Protein 1X7V (pdb70)

Organism: Pseudomonas aeruginosa (strain ATCC 15692 / DSM 22644 / CIP 104116 / JCM 14847 / LMG 12228 / 1C / PRS 101 / PAO1) (NCBI:txid208964)

B-factor: mean 58.66, std 21.05, range [15.58, 97.39]

InterPro domains:
  IPR007138 Antibiotic biosynthesis monooxygenase domain [PF03992] (5-78)
  IPR007138 Antibiotic biosynthesis monooxygenase domain [PS51725] (5-93)
  IPR011008 Dimeric alpha-beta barrel [SSF54909] (1-95)
  IPR050744 AI-2 Signaling Cycle Isomerase LsrG [PTHR33336] (3-93)

Sequence (289 aa):
HSTPLTLIATITAAPGHAEALERELRALVAPSRAEAGCLQYDLHQDRHDSHLFYIEQWRDDAALERHQNTEHFLRFSRGNEALLQNVKIDQLYRLAHSTPLTLIATITAAPGHAEALERELRALVAPSRAEAGCLQYDLHQDRHDSHLFYIEQWRDDAALERHQNTEHFLRFSRGNEALLQNVKIDQLYRLAGHSTPLTLIATITAAPGHAEALERELRALVAPSRAEAGCLQYDLHQDRHDSHLFYIEQWRDDAALERHQNTEHFLRFSRGNEALLQNVKIDQLYRLA

Secondary structure (DSSP, 8-state):
--PPEEEEEEEEEPTT-HHHHHHHHHHHHHHHHHSTTEEEE---B-SS-TTEE--EEESSHHHHHHHHTSHHHHHHHTT-GGGEEEEEEEEEE---/--PPEEEEEEEEEPTT-HHHHHHHHHHHHHHHHTSTTEEEE--EEESS-TTEE--EEESSHHHHHHHTTSHHHHHHHSS-GGGEEEEEEEEEEE--/---PPEEEEEEEEEPTT-HHHHHHHHHHHHHHHHHSTTEEEE--EEETT-TTEE--EEESSHHHHHHHTTSHHHHHTTSS-TTTEEEEEEEEEEE--

Structure (mmCIF, N/CA/C/O backbone):
data_1X7V
#
_entry.id   1X7V
#
_cell.length_a   104.555
_cell.length_b   38.395
_cell.length_c   63.720
_cell.angle_alpha   90.00
_cell.angle_beta   90.00
_cell.angle_gamma   90.00
#
_symmetry.space_group_name_H-M   'P 21 21 2'
#
loop_
_entity.id
_entity.type
_entity.pdbx_description
1 polymer 'PA3566 protein'
2 non-polymer 'SULFATE ION'
3 water water
#
loop_
_atom_site.group_PDB
_atom_site.id
_atom_site.type_symbol
_atom_site.label_atom_id
_atom_site.label_alt_id
_atom_site.label_comp_id
_atom_site.label_asym_id
_atom_site.label_entity_id
_atom_site.label_seq_id
_atom_site.pdbx_PDB_ins_code
_atom_site.Cartn_x
_atom_site.Cartn_y
_atom_site.Cartn_z
_atom_site.occupancy
_atom_site.B_iso_or_equiv
_atom_site.auth_seq_id
_atom_site.auth_comp_id
_atom_site.auth_asym_id
_atom_site.auth_atom_id
_atom_site.pdbx_PDB_model_num
ATOM 1 N N . HIS A 1 2 ? -1.607 17.110 36.451 0.00 73.04 0 HIS A N 1
ATOM 2 C CA . HIS A 1 2 ? -0.751 16.914 37.589 0.00 73.31 0 HIS A CA 1
ATOM 3 C C . HIS A 1 2 ? -1.256 17.352 39.002 0.00 73.27 0 HIS A C 1
ATOM 4 O O . HIS A 1 2 ? -2.452 17.477 39.180 0.00 72.99 0 HIS A O 1
ATOM 19 N N . SER A 1 4 ? -0.312 17.764 43.784 1.00 83.89 2 SER A N 1
ATOM 20 C CA . SER A 1 4 ? 0.021 16.971 44.978 1.00 83.15 2 SER A CA 1
ATOM 21 C C . SER A 1 4 ? -0.104 15.465 44.695 1.00 81.91 2 SER A C 1
ATOM 22 O O . SER A 1 4 ? 0.324 14.640 45.506 1.00 82.77 2 SER A O 1
ATOM 25 N N . THR A 1 5 ? -0.696 15.102 43.561 1.00 79.67 3 THR A N 1
ATOM 26 C CA . THR A 1 5 ? -0.839 13.695 43.211 1.00 77.96 3 THR A CA 1
ATOM 27 C C . THR A 1 5 ? 0.497 13.223 42.671 1.00 75.50 3 THR A C 1
ATOM 28 O O . THR A 1 5 ? 1.085 13.869 41.795 1.00 73.52 3 THR A O 1
ATOM 32 N N . PRO A 1 6 ? 0.981 12.071 43.161 1.00 73.78 4 PRO A N 1
ATOM 33 C CA . PRO A 1 6 ? 2.176 11.533 42.504 1.00 72.97 4 PRO A CA 1
ATOM 34 C C . PRO A 1 6 ? 2.004 11.293 40.987 1.00 72.20 4 PRO A C 1
ATOM 35 O O . PRO A 1 6 ? 0.894 11.009 40.502 1.00 71.97 4 PRO A O 1
ATOM 39 N N . LEU A 1 7 ? 3.117 11.380 40.274 1.00 71.94 5 LEU A N 1
ATOM 40 C CA . LEU A 1 7 ? 3.211 10.965 38.885 1.00 71.76 5 LEU A CA 1
ATOM 41 C C . LEU A 1 7 ? 3.304 9.439 38.803 1.00 71.37 5 LEU A C 1
ATOM 42 O O . LEU A 1 7 ? 4.234 8.848 39.370 1.00 71.45 5 LEU A O 1
ATOM 47 N N . THR A 1 8 ? 2.362 8.807 38.136 1.00 71.17 6 THR A N 1
ATOM 48 C CA . THR A 1 8 ? 2.468 7.377 37.867 1.00 70.57 6 THR A CA 1
ATOM 49 C C . THR A 1 8 ? 3.098 7.215 36.477 1.00 70.56 6 THR A C 1
ATOM 50 O O . THR A 1 8 ? 2.797 7.986 35.542 1.00 67.83 6 THR A O 1
ATOM 54 N N . LEU A 1 9 ? 4.011 6.260 36.353 1.00 70.40 7 LEU A N 1
ATOM 55 C CA . LEU A 1 9 ? 4.638 5.921 35.070 1.00 72.82 7 LEU A CA 1
ATOM 56 C C . LEU A 1 9 ? 4.432 4.448 34.886 1.00 73.49 7 LEU A C 1
ATOM 57 O O . LEU A 1 9 ? 4.611 3.696 35.819 1.00 74.30 7 LEU A O 1
ATOM 62 N N . ILE A 1 10 ? 4.033 4.029 33.687 1.00 73.41 8 ILE A N 1
ATOM 63 C CA . ILE A 1 10 ? 4.001 2.619 33.342 1.00 73.44 8 ILE A CA 1
ATOM 64 C C . ILE A 1 10 ? 4.907 2.483 32.118 1.00 73.23 8 ILE A C 1
ATOM 65 O O . ILE A 1 10 ? 4.677 3.132 31.094 1.00 72.03 8 ILE A O 1
ATOM 70 N N . ALA A 1 11 ? 5.943 1.667 32.262 1.00 72.47 9 ALA A N 1
ATOM 71 C CA . ALA A 1 11 ? 6.903 1.424 31.194 1.00 72.54 9 ALA A CA 1
ATOM 72 C C . ALA A 1 11 ? 6.591 0.018 30.715 1.00 72.95 9 ALA A C 1
ATOM 73 O O . ALA A 1 11 ? 6.605 -0.882 31.521 1.00 73.47 9 ALA A O 1
ATOM 75 N N . THR A 1 12 ? 6.225 -0.134 29.452 1.00 72.67 10 THR A N 1
ATOM 76 C CA . THR A 1 12 ? 5.990 -1.444 28.843 1.00 72.88 10 THR A CA 1
ATOM 77 C C . THR A 1 12 ? 7.212 -1.724 27.969 1.00 72.60 10 THR A C 1
ATOM 78 O O . THR A 1 12 ? 7.504 -0.996 27.000 1.00 70.95 10 THR A O 1
ATOM 82 N N . ILE A 1 13 ? 7.989 -2.729 28.378 1.00 73.18 11 ILE A N 1
ATOM 83 C CA . ILE A 1 13 ? 9.246 -3.054 27.757 1.00 74.18 11 ILE A CA 1
ATOM 84 C C . ILE A 1 13 ? 9.111 -4.428 27.082 1.00 73.35 11 ILE A C 1
ATOM 85 O O . ILE A 1 13 ? 8.712 -5.393 27.726 1.00 72.88 11 ILE A O 1
ATOM 90 N N . THR A 1 14 ? 9.452 -4.493 25.800 1.00 71.91 12 THR A N 1
ATOM 91 C CA . THR A 1 14 ? 9.326 -5.728 24.986 1.00 72.06 12 THR A CA 1
ATOM 92 C C . THR A 1 14 ? 10.726 -6.163 24.606 1.00 71.08 12 THR A C 1
ATOM 93 O O . THR A 1 14 ? 11.465 -5.400 23.935 1.00 70.97 12 THR A O 1
ATOM 97 N N . ALA A 1 15 ? 11.107 -7.377 25.022 1.00 70.67 13 ALA A N 1
ATOM 98 C CA . ALA A 1 15 ? 12.408 -7.932 24.654 1.00 70.55 13 ALA A CA 1
ATOM 99 C C . ALA A 1 15 ? 12.413 -8.394 23.196 1.00 70.60 13 ALA A C 1
ATOM 100 O O . ALA A 1 15 ? 11.390 -8.852 22.675 1.00 70.52 13 ALA A O 1
ATOM 102 N N . ALA A 1 16 ? 13.564 -8.301 22.551 1.00 69.47 14 ALA A N 1
ATOM 103 C CA . ALA A 1 16 ? 13.759 -8.861 21.259 1.00 70.04 14 ALA A CA 1
ATOM 104 C C . ALA A 1 16 ? 13.477 -10.368 21.358 1.00 69.85 14 ALA A C 1
ATOM 105 O O . ALA A 1 16 ? 13.806 -10.971 22.385 1.00 68.04 14 ALA A O 1
ATOM 107 N N . PRO A 1 17 ? 12.896 -10.958 20.319 1.00 70.44 15 PRO A N 1
ATOM 108 C CA . PRO A 1 17 ? 12.640 -12.413 20.328 1.00 70.19 15 PRO A CA 1
ATOM 109 C C . PRO A 1 17 ? 13.836 -13.271 20.789 1.00 70.13 15 PRO A C 1
ATOM 110 O O . PRO A 1 17 ? 14.972 -13.138 20.285 1.00 69.48 15 PRO A O 1
ATOM 114 N N . GLY A 1 18 ? 13.583 -14.187 21.730 1.00 69.96 16 GLY A N 1
ATOM 115 C CA . GLY A 1 18 ? 14.628 -15.032 22.267 1.00 69.85 16 GLY A CA 1
ATOM 116 C C . GLY A 1 18 ? 15.371 -14.457 23.463 1.00 70.40 16 GLY A C 1
ATOM 117 O O . GLY A 1 18 ? 16.088 -15.186 24.102 1.00 70.78 16 GLY A O 1
ATOM 118 N N . HIS A 1 19 ? 15.217 -13.143 23.737 1.00 70.18 17 HIS A N 1
ATOM 119 C CA . HIS A 1 19 ? 15.968 -12.448 24.796 1.00 69.69 17 HIS A CA 1
ATOM 120 C C . HIS A 1 19 ? 15.205 -12.088 26.074 1.00 69.20 17 HIS A C 1
ATOM 121 O O . HIS A 1 19 ? 15.679 -11.258 26.830 1.00 68.17 17 HIS A O 1
ATOM 128 N N . ALA A 1 20 ? 14.067 -12.726 26.356 1.00 68.55 18 ALA A N 1
ATOM 129 C CA . ALA A 1 20 ? 13.271 -12.446 27.554 1.00 69.11 18 ALA A CA 1
ATOM 130 C C . ALA A 1 20 ? 14.038 -12.669 28.846 1.00 69.48 18 ALA A C 1
ATOM 131 O O . ALA A 1 20 ? 13.952 -11.864 29.767 1.00 70.47 18 ALA A O 1
ATOM 133 N N . GLU A 1 21 ? 14.780 -13.764 28.937 1.00 69.92 19 GLU A N 1
ATOM 134 C CA . GLU A 1 21 ? 15.465 -14.050 30.172 1.00 71.39 19 GLU A CA 1
ATOM 135 C C . GLU A 1 21 ? 16.560 -13.047 30.475 1.00 69.74 19 GLU A C 1
ATOM 136 O O . GLU A 1 21 ? 16.753 -12.673 31.643 1.00 70.31 19 GLU A O 1
ATOM 142 N N . ALA A 1 22 ? 17.281 -12.630 29.440 1.00 69.19 20 ALA A N 1
ATOM 143 C CA . ALA A 1 22 ? 18.355 -11.661 29.593 1.00 70.82 20 ALA A CA 1
ATOM 144 C C . ALA A 1 22 ? 17.762 -10.315 30.018 1.00 70.81 20 ALA A C 1
ATOM 145 O O . ALA A 1 22 ? 18.268 -9.617 30.933 1.00 72.67 20 ALA A O 1
ATOM 147 N N . LEU A 1 23 ? 16.688 -9.919 29.371 1.00 70.85 21 LEU A N 1
ATOM 148 C CA . LEU A 1 23 ? 16.048 -8.653 29.742 1.00 70.78 21 LEU A CA 1
ATOM 149 C C . LEU A 1 23 ? 15.470 -8.632 31.199 1.00 70.39 21 LEU A C 1
ATOM 150 O O . LEU A 1 23 ? 15.611 -7.631 31.935 1.00 72.32 21 LEU A O 1
ATOM 155 N N . GLU A 1 24 ? 14.820 -9.706 31.619 1.00 68.85 22 GLU A N 1
ATOM 156 C CA . GLU A 1 24 ? 14.329 -9.862 32.983 1.00 71.25 22 GLU A CA 1
ATOM 157 C C . GLU A 1 24 ? 15.462 -9.711 33.995 1.00 70.78 22 GLU A C 1
ATOM 158 O O . GLU A 1 24 ? 15.266 -9.049 35.002 1.00 71.60 22 GLU A O 1
ATOM 164 N N . ARG A 1 25 ? 16.616 -10.343 33.725 1.00 70.41 23 ARG A N 1
ATOM 165 C CA . ARG A 1 25 ? 17.807 -10.249 34.582 1.00 71.36 23 ARG A CA 1
ATOM 166 C C . ARG A 1 25 ? 18.173 -8.785 34.749 1.00 70.55 23 ARG A C 1
ATOM 167 O O . ARG A 1 25 ? 18.386 -8.320 35.848 1.00 71.55 23 ARG A O 1
ATOM 175 N N . GLU A 1 26 ? 18.198 -8.056 33.648 1.00 71.92 24 GLU A N 1
ATOM 176 C CA . GLU A 1 26 ? 18.593 -6.667 33.649 1.00 72.80 24 GLU A CA 1
ATOM 177 C C . GLU A 1 26 ? 17.579 -5.772 34.352 1.00 73.10 24 GLU A C 1
ATOM 178 O O . GLU A 1 26 ? 17.978 -4.881 35.126 1.00 73.69 24 GLU A O 1
ATOM 184 N N . LEU A 1 27 ? 16.295 -5.976 34.062 1.00 71.58 25 LEU A N 1
ATOM 185 C CA . LEU A 1 27 ? 15.190 -5.216 34.715 1.00 71.32 25 LEU A CA 1
ATOM 186 C C . LEU A 1 27 ? 15.135 -5.464 36.223 1.00 70.87 25 LEU A C 1
ATOM 187 O O . LEU A 1 27 ? 14.907 -4.554 37.026 1.00 70.42 25 LEU A O 1
ATOM 192 N N . ARG A 1 28 ? 15.372 -6.696 36.653 1.00 71.83 26 ARG A N 1
ATOM 193 C CA . ARG A 1 28 ? 15.280 -7.024 38.098 1.00 72.48 26 ARG A CA 1
ATOM 194 C C . ARG A 1 28 ? 16.322 -6.183 38.912 1.00 72.02 26 ARG A C 1
ATOM 195 O O . ARG A 1 28 ? 16.078 -5.746 40.062 1.00 73.20 26 ARG A O 1
ATOM 203 N N . ALA A 1 29 ? 17.435 -5.896 38.272 1.00 70.82 27 ALA A N 1
ATOM 204 C CA . ALA A 1 29 ? 18.548 -5.181 38.901 1.00 71.40 27 ALA A CA 1
ATOM 205 C C . ALA A 1 29 ? 18.133 -3.784 39.255 1.00 71.08 27 ALA A C 1
ATOM 206 O O . ALA A 1 29 ? 18.739 -3.155 40.174 1.00 70.38 27 ALA A O 1
ATOM 208 N N . LEU A 1 30 ? 17.153 -3.272 38.517 1.00 71.13 28 LEU A N 1
ATOM 209 C CA . LEU A 1 30 ? 16.680 -1.885 38.767 1.00 71.33 28 LEU A CA 1
ATOM 210 C C . LEU A 1 30 ? 15.879 -1.702 40.059 1.00 71.41 28 LEU A C 1
ATOM 211 O O . LEU A 1 30 ? 15.773 -0.577 40.596 1.00 70.72 28 LEU A O 1
ATOM 216 N N . VAL A 1 31 ? 15.235 -2.775 40.521 1.00 70.56 29 VAL A N 1
ATOM 217 C CA . VAL A 1 31 ? 14.148 -2.616 41.450 1.00 70.43 29 VAL A CA 1
ATOM 218 C C . VAL A 1 31 ? 14.566 -2.162 42.870 1.00 70.10 29 VAL A C 1
ATOM 219 O O . VAL A 1 31 ? 14.034 -1.162 43.380 1.00 70.32 29 VAL A O 1
ATOM 223 N N . ALA A 1 32 ? 15.481 -2.888 43.515 1.00 70.09 30 ALA A N 1
ATOM 224 C CA . ALA A 1 32 ? 15.840 -2.545 44.882 1.00 70.38 30 ALA A CA 1
ATOM 225 C C . ALA A 1 32 ? 16.439 -1.134 44.941 1.00 69.09 30 ALA A C 1
ATOM 226 O O . ALA A 1 32 ? 16.020 -0.331 45.795 1.00 69.88 30 ALA A O 1
ATOM 228 N N . PRO A 1 33 ? 17.406 -0.813 44.068 1.00 69.47 31 PRO A N 1
ATOM 229 C CA . PRO A 1 33 ? 17.974 0.530 44.209 1.00 69.27 31 PRO A CA 1
ATOM 230 C C . PRO A 1 33 ? 16.959 1.621 43.883 1.00 69.29 31 PRO A C 1
ATOM 231 O O . PRO A 1 33 ? 17.008 2.731 44.485 1.00 70.93 31 PRO A O 1
ATOM 235 N N . SER A 1 34 ? 16.071 1.364 42.931 1.00 68.63 32 SER A N 1
ATOM 236 C CA . SER A 1 34 ? 15.063 2.377 42.580 1.00 68.34 32 SER A CA 1
ATOM 237 C C . SER A 1 34 ? 14.067 2.608 43.716 1.00 68.84 32 SER A C 1
ATOM 238 O O . SER A 1 34 ? 13.692 3.750 44.014 1.00 67.95 32 SER A O 1
ATOM 241 N N . ARG A 1 35 ? 13.638 1.533 44.375 1.00 68.24 33 ARG A N 1
ATOM 242 C CA . ARG A 1 35 ? 12.680 1.635 45.476 1.00 68.70 33 ARG A CA 1
ATOM 243 C C . ARG A 1 35 ? 13.238 2.501 46.637 1.00 69.14 33 ARG A C 1
ATOM 244 O O . ARG A 1 35 ? 12.468 3.184 47.339 1.00 70.16 33 ARG A O 1
ATOM 252 N N . ALA A 1 36 ? 14.569 2.497 46.800 1.00 68.14 34 ALA A N 1
ATOM 253 C CA . ALA A 1 36 ? 15.253 3.208 47.874 1.00 68.40 34 ALA A CA 1
ATOM 254 C C . ALA A 1 36 ? 15.343 4.705 47.592 1.00 68.54 34 ALA A C 1
ATOM 255 O O . ALA A 1 36 ? 15.584 5.496 48.512 1.00 67.82 34 ALA A O 1
ATOM 257 N N . GLU A 1 37 ? 15.199 5.097 46.319 1.00 68.12 35 GLU A N 1
ATOM 258 C CA . GLU A 1 37 ? 15.418 6.504 45.950 1.00 69.08 35 GLU A CA 1
ATOM 259 C C . GLU A 1 37 ? 14.412 7.450 46.612 1.00 68.49 35 GLU A C 1
ATOM 260 O O . GLU A 1 37 ? 13.251 7.133 46.753 1.00 67.49 35 GLU A O 1
ATOM 266 N N . ALA A 1 38 ? 14.903 8.636 46.988 1.00 68.24 36 ALA A N 1
ATOM 267 C CA . ALA A 1 38 ? 14.049 9.722 47.454 1.00 69.43 36 ALA A CA 1
ATOM 268 C C . ALA A 1 38 ? 12.892 9.905 46.471 1.00 69.44 36 ALA A C 1
ATOM 269 O O . ALA A 1 38 ? 13.106 9.896 45.241 1.00 69.83 36 ALA A O 1
ATOM 271 N N . GLY A 1 39 ? 11.687 10.076 47.004 1.00 69.54 37 GLY A N 1
ATOM 272 C CA . GLY A 1 39 ? 10.517 10.340 46.214 1.00 70.69 37 GLY A CA 1
ATOM 273 C C . GLY A 1 39 ? 9.921 9.142 45.479 1.00 70.23 37 GLY A C 1
ATOM 274 O O . GLY A 1 39 ? 8.968 9.335 44.720 1.00 70.93 37 GLY A O 1
ATOM 275 N N . CYS A 1 40 ? 10.502 7.941 45.631 1.00 70.50 38 CYS A N 1
ATOM 276 C CA . CYS A 1 40 ? 9.955 6.756 44.970 1.00 70.96 38 CYS A CA 1
ATOM 277 C C . CYS A 1 40 ? 8.859 6.157 45.817 1.00 72.11 38 CYS A C 1
ATOM 278 O O . CYS A 1 40 ? 9.114 5.601 46.902 1.00 73.91 38 CYS A O 1
ATOM 281 N N . LEU A 1 41 ? 7.633 6.294 45.337 1.00 71.17 39 LEU A N 1
ATOM 282 C CA . LEU A 1 41 ? 6.460 5.764 46.025 1.00 71.47 39 LEU A CA 1
ATOM 283 C C . LEU A 1 41 ? 6.066 4.363 45.586 1.00 71.63 39 LEU A C 1
ATOM 284 O O . LEU A 1 41 ? 5.363 3.677 46.285 1.00 73.06 39 LEU A O 1
ATOM 289 N N . GLN A 1 42 ? 6.505 3.953 44.414 1.00 70.77 40 GLN A N 1
ATOM 290 C CA . GLN A 1 42 ? 6.249 2.575 43.945 1.00 70.30 40 GLN A CA 1
ATOM 291 C C . GLN A 1 42 ? 7.263 2.309 42.850 1.00 69.50 40 GLN A C 1
ATOM 292 O O . GLN A 1 42 ? 7.536 3.160 42.039 1.00 67.46 40 GLN A O 1
ATOM 298 N N . TYR A 1 43 ? 7.779 1.087 42.799 1.00 69.94 41 TYR A N 1
ATOM 299 C CA . TYR A 1 43 ? 8.636 0.674 41.693 1.00 70.31 41 TYR A CA 1
ATOM 300 C C . TYR A 1 43 ? 8.575 -0.842 41.650 1.00 71.16 41 TYR A C 1
ATOM 301 O O . TYR A 1 43 ? 9.290 -1.534 42.404 1.00 70.97 41 TYR A O 1
ATOM 310 N N . ASP A 1 44 ? 7.667 -1.332 40.806 1.00 71.23 42 ASP A N 1
ATOM 311 C CA . ASP A 1 44 ? 7.332 -2.736 40.754 1.00 70.36 42 ASP A CA 1
ATOM 312 C C . ASP A 1 44 ? 7.472 -3.279 39.325 1.00 70.25 42 ASP A C 1
ATOM 313 O O . ASP A 1 44 ? 6.998 -2.676 38.396 1.00 70.56 42 ASP A O 1
ATOM 318 N N . LEU A 1 45 ? 8.149 -4.422 39.199 1.00 70.19 43 LEU A N 1
ATOM 319 C CA . LEU A 1 45 ? 8.379 -5.132 37.955 1.00 69.49 43 LEU A CA 1
ATOM 320 C C . LEU A 1 45 ? 7.404 -6.297 37.777 1.00 68.56 43 LEU A C 1
ATOM 321 O O . LEU A 1 45 ? 7.108 -7.011 38.696 1.00 67.27 43 LEU A O 1
ATOM 326 N N . HIS A 1 46 ? 6.905 -6.479 36.564 1.00 66.95 44 HIS A N 1
ATOM 327 C CA . HIS A 1 46 ? 5.896 -7.515 36.276 1.00 67.72 44 HIS A CA 1
ATOM 328 C C . HIS A 1 46 ? 6.225 -8.146 34.911 1.00 68.07 44 HIS A C 1
ATOM 329 O O . HIS A 1 46 ? 6.823 -7.494 34.049 1.00 68.77 44 HIS A O 1
ATOM 336 N N . GLN A 1 47 ? 5.775 -9.373 34.700 1.00 67.77 45 GLN A N 1
ATOM 337 C CA . GLN A 1 47 ? 5.874 -9.987 33.385 1.00 67.72 45 GLN A CA 1
ATOM 338 C C . GLN A 1 47 ? 4.436 -10.276 32.914 1.00 67.77 45 GLN A C 1
ATOM 339 O O . GLN A 1 47 ? 3.556 -10.682 33.695 1.00 67.24 45 GLN A O 1
ATOM 345 N N . ASP A 1 48 ? 4.202 -10.005 31.654 1.00 66.84 46 ASP A N 1
ATOM 346 C CA . ASP A 1 48 ? 2.946 -10.370 30.985 1.00 68.98 46 ASP A CA 1
ATOM 347 C C . ASP A 1 48 ? 2.530 -11.836 31.168 1.00 69.85 46 ASP A C 1
ATOM 348 O O . ASP A 1 48 ? 3.367 -12.729 31.140 1.00 70.69 46 ASP A O 1
ATOM 353 N N . ARG A 1 49 ? 1.247 -12.063 31.329 1.00 69.43 47 ARG A N 1
ATOM 354 C CA . ARG A 1 49 ? 0.738 -13.412 31.572 1.00 71.02 47 ARG A CA 1
ATOM 355 C C . ARG A 1 49 ? 0.840 -14.312 30.339 1.00 72.03 47 ARG A C 1
ATOM 356 O O . ARG A 1 49 ? 0.933 -15.546 30.464 1.00 73.04 47 ARG A O 1
ATOM 364 N N . HIS A 1 50 ? 0.795 -13.734 29.143 1.00 73.45 48 HIS A N 1
ATOM 365 C CA . HIS A 1 50 ? 0.764 -14.532 27.903 1.00 74.90 48 HIS A CA 1
ATOM 366 C C . HIS A 1 50 ? 1.942 -14.445 26.968 1.00 76.09 48 HIS A C 1
ATOM 367 O O . HIS A 1 50 ? 2.055 -15.307 26.072 1.00 79.35 48 HIS A O 1
ATOM 374 N N . ASP A 1 51 ? 2.793 -13.417 27.098 1.00 74.93 49 ASP A N 1
ATOM 375 C CA . ASP A 1 51 ? 3.971 -13.261 26.244 1.00 74.70 49 ASP A CA 1
ATOM 376 C C . ASP A 1 51 ? 5.146 -12.982 27.164 1.00 73.82 49 ASP A C 1
ATOM 377 O O . ASP A 1 51 ? 5.205 -11.914 27.774 1.00 72.71 49 ASP A O 1
ATOM 382 N N . SER A 1 52 ? 6.093 -13.923 27.234 1.00 72.61 50 SER A N 1
ATOM 383 C CA . SER A 1 52 ? 7.239 -13.818 28.141 1.00 72.14 50 SER A CA 1
ATOM 384 C C . SER A 1 52 ? 8.160 -12.617 27.822 1.00 70.96 50 SER A C 1
ATOM 385 O O . SER A 1 52 ? 8.892 -12.158 28.678 1.00 70.81 50 SER A O 1
ATOM 388 N N . HIS A 1 53 ? 8.102 -12.119 26.590 1.00 68.92 51 HIS A N 1
ATOM 389 C CA . HIS A 1 53 ? 8.898 -10.972 26.159 1.00 70.14 51 HIS A CA 1
ATOM 390 C C . HIS A 1 53 ? 8.419 -9.613 26.625 1.00 70.59 51 HIS A C 1
ATOM 391 O O . HIS A 1 53 ? 9.138 -8.625 26.403 1.00 71.40 51 HIS A O 1
ATOM 398 N N . LEU A 1 54 ? 7.259 -9.563 27.282 1.00 70.56 52 LEU A N 1
ATOM 399 C CA . LEU A 1 54 ? 6.630 -8.294 27.704 1.00 70.73 52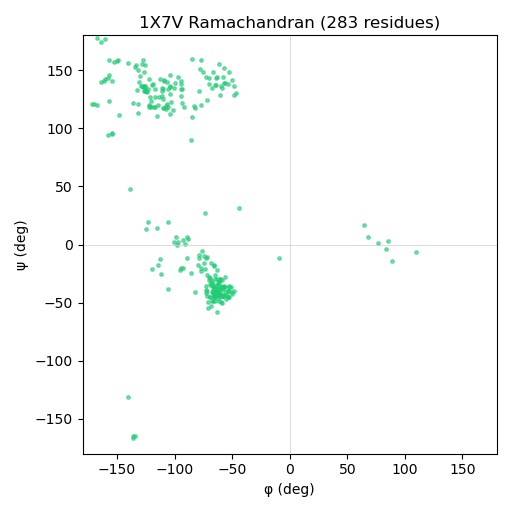 LEU A CA 1
ATOM 400 C C . LEU A 1 54 ? 6.684 -8.140 29.207 1.00 70.19 52 LEU A C 1
ATOM 401 O O . LEU A 1 54 ? 6.278 -9.034 29.950 1.00 69.77 52 LEU A O 1
ATOM 406 N N . PHE A 1 55 ? 7.242 -7.010 29.625 1.00 69.20 53 PHE A N 1
ATOM 407 C CA . PHE A 1 55 ? 7.428 -6.631 31.026 1.00 68.30 53 PHE A CA 1
ATOM 408 C C . PHE A 1 55 ? 6.855 -5.254 31.233 1.00 69.67 53 PHE A C 1
ATOM 409 O O . PHE A 1 55 ? 6.778 -4.465 30.285 1.00 72.32 53 PHE A O 1
ATOM 417 N N . TYR A 1 56 ? 6.479 -4.988 32.478 1.00 69.09 54 TYR A N 1
ATOM 418 C CA . TYR A 1 56 ? 5.828 -3.717 32.845 1.00 69.75 54 TYR A CA 1
ATOM 419 C C . TYR A 1 56 ? 6.440 -3.238 34.109 1.00 70.21 54 TYR A C 1
ATOM 420 O O . TYR A 1 56 ? 6.444 -3.988 35.098 1.00 70.18 54 TYR A O 1
ATOM 437 N N . ILE A 1 58 ? 5.698 -0.529 36.920 1.00 70.04 56 ILE A N 1
ATOM 438 C CA . ILE A 1 58 ? 4.710 0.420 37.449 1.00 70.38 56 ILE A CA 1
ATOM 439 C C . ILE A 1 58 ? 5.446 1.207 38.506 1.00 69.47 56 ILE A C 1
ATOM 440 O O . ILE A 1 58 ? 5.949 0.665 39.498 1.00 70.25 56 ILE A O 1
ATOM 445 N N . GLU A 1 59 ? 5.490 2.518 38.306 1.00 70.68 57 GLU A N 1
ATOM 446 C CA . GLU A 1 59 ? 6.287 3.418 39.128 1.00 69.73 57 GLU A CA 1
ATOM 447 C C . GLU A 1 59 ? 5.401 4.594 39.593 1.00 70.14 57 GLU A C 1
ATOM 448 O O . GLU A 1 59 ? 4.538 5.030 38.836 1.00 69.62 57 GLU A O 1
ATOM 454 N N . GLN A 1 60 ? 5.635 5.085 40.802 1.00 68.20 58 GLN A N 1
ATOM 455 C CA . GLN A 1 60 ? 5.044 6.345 41.269 1.00 69.11 58 GLN A CA 1
ATOM 456 C C . GLN A 1 60 ? 6.180 7.210 41.817 1.00 69.49 58 GLN A C 1
ATOM 457 O O . GLN A 1 60 ? 7.052 6.756 42.590 1.00 69.33 58 GLN A O 1
ATOM 463 N N . TRP A 1 61 ? 6.146 8.483 41.472 1.00 69.44 59 TRP A N 1
ATOM 464 C CA . TRP A 1 61 ? 7.207 9.391 41.860 1.00 70.02 59 TRP A CA 1
ATOM 465 C C . TRP A 1 61 ? 6.537 10.608 42.457 1.00 70.79 59 TRP A C 1
ATOM 466 O O . TRP A 1 61 ? 5.512 11.047 41.958 1.00 68.97 59 TRP A O 1
ATOM 477 N N . ARG A 1 62 ? 7.095 11.149 43.523 1.00 72.38 60 ARG A N 1
ATOM 478 C CA . ARG A 1 62 ? 6.483 12.305 44.191 1.00 74.06 60 ARG A CA 1
ATOM 479 C C . ARG A 1 62 ? 6.292 13.478 43.216 1.00 74.26 60 ARG A C 1
ATOM 480 O O . ARG A 1 62 ? 5.284 14.163 43.266 1.00 75.14 60 ARG A O 1
ATOM 488 N N . ASP A 1 63 ? 7.260 13.730 42.356 1.00 74.63 61 ASP A N 1
ATOM 489 C CA . ASP A 1 63 ? 7.187 14.831 41.410 1.00 75.57 61 ASP A CA 1
ATOM 490 C C . ASP A 1 63 ? 8.161 14.575 40.283 1.00 75.73 61 ASP A C 1
ATOM 491 O O . ASP A 1 63 ? 8.909 13.584 40.310 1.00 74.51 61 ASP A O 1
ATOM 496 N N . ASP A 1 64 ? 8.169 15.471 39.298 1.00 76.06 62 ASP A N 1
ATOM 497 C CA . ASP A 1 64 ? 9.076 15.366 38.161 1.00 75.86 62 ASP A CA 1
ATOM 498 C C . ASP A 1 64 ? 10.548 15.380 38.555 1.00 74.69 62 ASP A C 1
ATOM 499 O O . ASP A 1 64 ? 11.351 14.689 37.926 1.00 74.13 62 ASP A O 1
ATOM 504 N N . ALA A 1 65 ? 10.882 16.157 39.587 1.00 74.64 63 ALA A N 1
ATOM 505 C CA . ALA A 1 65 ? 12.274 16.272 40.021 1.00 75.18 63 ALA A CA 1
ATOM 506 C C . ALA A 1 65 ? 12.782 14.932 40.534 1.00 75.19 63 ALA A C 1
ATOM 507 O O . ALA A 1 65 ? 13.930 14.568 40.274 1.00 74.33 63 ALA A O 1
ATOM 509 N N . ALA A 1 66 ? 11.917 14.195 41.225 1.00 75.17 64 ALA A N 1
ATOM 510 C CA . ALA A 1 66 ? 12.293 12.853 41.695 1.00 75.68 64 ALA A CA 1
ATOM 511 C C . ALA A 1 66 ? 12.533 11.908 40.532 1.00 75.73 64 ALA A C 1
ATOM 512 O O . ALA A 1 66 ? 13.549 11.202 40.497 1.00 74.94 64 ALA A O 1
ATOM 514 N N . LEU A 1 67 ? 11.648 11.930 39.538 1.00 76.57 65 LEU A N 1
ATOM 515 C CA . LEU A 1 67 ? 11.854 11.136 38.317 1.00 76.88 65 LEU A CA 1
ATOM 516 C C . LEU A 1 67 ? 13.132 11.532 37.575 1.00 76.96 65 LEU A C 1
ATOM 517 O O . LEU A 1 67 ? 13.870 10.675 37.075 1.00 76.53 65 LEU A O 1
ATOM 522 N N . GLU A 1 68 ? 13.381 12.822 37.479 1.00 77.26 66 GLU A N 1
ATOM 523 C CA . GLU A 1 68 ? 14.589 13.339 36.810 1.00 77.36 66 GLU A CA 1
ATOM 524 C C . GLU A 1 68 ? 15.867 12.863 37.509 1.00 76.49 66 GLU A C 1
ATOM 525 O O . GLU A 1 68 ? 16.784 12.360 36.888 1.00 74.88 66 GLU A O 1
ATOM 531 N N . ARG A 1 69 ? 15.882 12.929 38.827 1.00 76.32 67 ARG A N 1
ATOM 532 C CA . ARG A 1 69 ? 16.987 12.350 39.601 1.00 77.02 67 ARG A CA 1
ATOM 533 C C . ARG A 1 69 ? 17.176 10.819 39.356 1.00 74.79 67 ARG A C 1
ATOM 534 O O . ARG A 1 69 ? 18.283 10.316 39.204 1.00 72.94 67 ARG A O 1
ATOM 542 N N . HIS A 1 70 ? 16.094 10.065 39.336 1.00 74.84 68 HIS A N 1
ATOM 543 C CA . HIS A 1 70 ? 16.162 8.644 39.003 1.00 75.68 68 HIS A CA 1
ATOM 544 C C . HIS A 1 70 ? 16.979 8.339 37.737 1.00 75.59 68 HIS A C 1
ATOM 545 O O . HIS A 1 70 ? 17.797 7.411 37.713 1.00 73.98 68 HIS A O 1
ATOM 552 N N . GLN A 1 71 ? 16.843 9.171 36.719 1.00 77.56 69 GLN A N 1
ATOM 553 C CA . GLN A 1 71 ? 17.555 8.909 35.452 1.00 78.25 69 GLN A CA 1
ATOM 554 C C . GLN A 1 71 ? 19.027 9.278 35.427 1.00 78.99 69 GLN A C 1
ATOM 555 O O . GLN A 1 71 ? 19.780 8.940 34.465 1.00 79.00 69 GLN A O 1
ATOM 561 N N . ASN A 1 72 ? 19.459 9.968 36.474 1.00 77.25 70 ASN A N 1
ATOM 562 C CA . ASN A 1 72 ? 20.853 10.272 36.613 1.00 78.23 70 ASN A CA 1
ATOM 563 C C . ASN A 1 72 ? 21.570 9.302 37.515 1.00 77.72 70 ASN A C 1
ATOM 564 O O . ASN A 1 72 ? 22.748 9.442 37.720 1.00 78.19 70 ASN A O 1
ATOM 569 N N . THR A 1 73 ? 20.851 8.294 38.021 1.00 77.02 71 THR A N 1
ATOM 570 C CA . THR A 1 73 ? 21.452 7.353 38.946 1.00 76.27 71 THR A CA 1
ATOM 571 C C . THR A 1 73 ? 22.305 6.395 38.173 1.00 77.01 71 THR A C 1
ATOM 572 O O . THR A 1 73 ? 22.085 6.177 36.986 1.00 77.41 71 THR A O 1
ATOM 576 N N . GLU A 1 74 ? 23.232 5.795 38.915 1.00 77.78 72 GLU A N 1
ATOM 577 C CA . GLU A 1 74 ? 24.141 4.747 38.478 1.00 78.62 72 GLU A CA 1
ATOM 578 C C . GLU A 1 74 ? 23.394 3.517 37.977 1.00 77.31 72 GLU A C 1
ATOM 579 O O . GLU A 1 74 ? 23.652 3.058 36.893 1.00 76.18 72 GLU A O 1
ATOM 585 N N . HIS A 1 75 ? 22.450 3.022 38.771 1.00 76.11 73 HIS A N 1
ATOM 586 C CA . HIS A 1 75 ? 21.643 1.857 38.387 1.00 76.49 73 HIS A CA 1
ATOM 587 C C . HIS A 1 75 ? 20.853 2.087 37.111 1.00 76.59 73 HIS A C 1
ATOM 588 O O . HIS A 1 75 ? 20.842 1.229 36.210 1.00 76.48 73 HIS A O 1
ATOM 595 N N . PHE A 1 76 ? 20.232 3.248 36.990 1.00 76.48 74 PHE A N 1
ATOM 596 C CA . PHE A 1 76 ? 19.461 3.526 35.826 1.00 78.34 74 PHE A CA 1
ATOM 597 C C . PHE A 1 76 ? 20.349 3.609 34.575 1.00 79.32 74 PHE A C 1
ATOM 598 O O . PHE A 1 76 ? 19.997 3.094 33.493 1.00 80.61 74 PHE A O 1
ATOM 606 N N . LEU A 1 77 ? 21.484 4.282 34.698 1.00 79.37 75 LEU A N 1
ATOM 607 C CA . LEU A 1 77 ? 22.384 4.395 33.542 1.00 80.23 75 LEU A CA 1
ATOM 608 C C . LEU A 1 77 ? 23.059 3.071 33.193 1.00 80.77 75 LEU A C 1
ATOM 609 O O . LEU A 1 77 ? 23.303 2.816 32.022 1.00 80.18 75 LEU A O 1
ATOM 614 N N . ARG A 1 78 ? 23.312 2.212 34.181 1.00 81.36 76 ARG A N 1
ATOM 615 C CA . ARG A 1 78 ? 23.804 0.856 33.892 1.00 83.05 76 ARG A CA 1
ATOM 616 C C . ARG A 1 78 ? 22.837 0.003 33.050 1.00 82.29 76 ARG A C 1
ATOM 617 O O . ARG A 1 78 ? 23.278 -0.839 32.233 1.00 81.41 76 ARG A O 1
ATOM 625 N N . PHE A 1 79 ? 21.540 0.230 33.228 1.00 81.84 77 PHE A N 1
ATOM 626 C CA . PHE A 1 79 ? 20.554 -0.461 32.425 1.00 82.58 77 PHE A CA 1
ATOM 627 C C . PHE A 1 79 ? 20.679 -0.002 30.952 1.00 83.07 77 PHE A C 1
ATOM 628 O O . PHE A 1 79 ? 20.668 -0.831 30.005 1.00 82.35 77 PHE A O 1
ATOM 636 N N . SER A 1 80 ? 20.879 1.307 30.788 1.00 82.90 78 SER A N 1
ATOM 637 C CA . SER A 1 80 ? 21.072 1.923 29.481 1.00 83.71 78 SER A CA 1
ATOM 638 C C . SER A 1 80 ? 22.320 1.430 28.770 1.00 83.69 78 SER A C 1
ATOM 639 O O . SER A 1 80 ? 22.345 1.410 27.533 1.00 85.59 78 SER A O 1
ATOM 642 N N . ARG A 1 81 ? 23.339 1.041 29.526 1.00 83.20 79 ARG A N 1
ATOM 643 C CA . ARG A 1 81 ? 24.658 0.727 28.972 1.00 83.71 79 ARG A CA 1
ATOM 644 C C . ARG A 1 81 ? 24.800 -0.702 28.480 1.00 83.03 79 ARG A C 1
ATOM 645 O O . ARG A 1 81 ? 25.231 -1.605 29.201 1.00 83.02 79 ARG A O 1
ATOM 653 N N . GLY A 1 82 ? 24.467 -0.880 27.217 1.00 81.74 80 GLY A N 1
ATOM 654 C CA . GLY A 1 82 ? 24.788 -2.096 26.524 1.00 81.44 80 GLY A CA 1
ATOM 655 C C . GLY A 1 82 ? 23.570 -2.937 26.228 1.00 80.91 80 GLY A C 1
ATOM 656 O O . GLY A 1 82 ? 23.689 -3.923 25.525 1.00 81.40 80 GLY A O 1
ATOM 657 N N . ASN A 1 83 ? 22.393 -2.570 26.728 1.00 80.78 81 ASN A N 1
ATOM 658 C CA . ASN A 1 83 ? 21.234 -3.455 26.539 1.00 81.08 81 ASN A CA 1
ATOM 659 C C . ASN A 1 83 ? 20.351 -3.188 25.304 1.00 80.91 81 ASN A C 1
ATOM 660 O O . ASN A 1 83 ? 19.385 -3.877 25.098 1.00 80.31 81 ASN A O 1
ATOM 665 N N . GLU A 1 84 ? 20.718 -2.242 24.453 1.00 80.64 82 GLU A N 1
ATOM 666 C CA . GLU A 1 84 ? 19.825 -1.834 23.380 1.00 80.24 82 GLU A CA 1
ATOM 667 C C . GLU A 1 84 ? 19.452 -3.011 22.454 1.00 78.84 82 GLU A C 1
ATOM 668 O O . GLU A 1 84 ? 18.306 -3.113 22.038 1.00 78.42 82 GLU A O 1
ATOM 674 N N . ALA A 1 85 ? 20.389 -3.925 22.192 1.00 77.58 83 ALA A N 1
ATOM 675 C CA . ALA A 1 85 ? 20.091 -5.077 21.329 1.00 77.41 83 ALA A CA 1
ATOM 676 C C . ALA A 1 85 ? 19.111 -6.074 21.953 1.00 76.15 83 ALA A C 1
ATOM 677 O O . ALA A 1 85 ? 18.516 -6.882 21.233 1.00 76.65 83 ALA A O 1
ATOM 679 N N . LEU A 1 86 ? 18.901 -5.982 23.261 1.00 75.24 84 LEU A N 1
ATOM 680 C CA . LEU A 1 86 ? 17.924 -6.829 23.976 1.00 75.93 84 LEU A CA 1
ATOM 681 C C . LEU A 1 86 ? 16.484 -6.335 23.803 1.00 74.34 84 LEU A C 1
ATOM 682 O O . LEU A 1 86 ? 15.558 -7.044 24.149 1.00 75.08 84 LEU A O 1
ATOM 687 N N . LEU A 1 87 ? 16.296 -5.126 23.275 1.00 73.17 85 LEU A N 1
ATOM 688 C CA . LEU A 1 87 ? 15.021 -4.434 23.287 1.00 73.54 85 LEU A CA 1
ATOM 689 C C . LEU A 1 87 ? 14.423 -4.378 21.896 1.00 73.78 85 LEU A C 1
ATOM 690 O O . LEU A 1 87 ? 15.131 -4.132 20.924 1.00 75.22 85 LEU A O 1
ATOM 695 N N . GLN A 1 88 ? 13.114 -4.551 21.813 1.00 72.92 86 GLN A N 1
ATOM 696 C CA . GLN A 1 88 ? 12.356 -4.365 20.620 1.00 72.46 86 GLN A CA 1
ATOM 697 C C . GLN A 1 88 ? 11.546 -3.048 20.735 1.00 70.77 86 GLN A C 1
ATOM 698 O O . GLN A 1 88 ? 11.305 -2.388 19.730 1.00 70.37 86 GLN A O 1
ATOM 704 N N . ASN A 1 89 ? 11.028 -2.765 21.926 1.00 70.16 87 ASN A N 1
ATOM 705 C CA . ASN A 1 89 ? 10.139 -1.581 22.109 1.00 69.83 87 ASN A CA 1
ATOM 706 C C . ASN A 1 89 ? 10.122 -1.147 23.560 1.00 69.93 87 ASN A C 1
ATOM 707 O O . ASN A 1 89 ? 10.188 -1.980 24.470 1.00 69.30 87 ASN A O 1
ATOM 712 N N . VAL A 1 90 ? 10.064 0.152 23.787 1.00 70.08 88 VAL A N 1
ATOM 713 C CA . VAL A 1 90 ? 9.828 0.697 25.121 1.00 71.76 88 VAL A CA 1
ATOM 714 C C . VAL A 1 90 ? 8.730 1.757 24.963 1.00 70.82 88 VAL A C 1
ATOM 715 O O . VAL A 1 90 ? 8.901 2.715 24.222 1.00 68.34 88 VAL A O 1
ATOM 719 N N . LYS A 1 91 ? 7.627 1.568 25.665 1.00 71.58 89 LYS A N 1
ATOM 720 C CA . LYS A 1 91 ? 6.539 2.538 25.704 1.00 72.97 89 LYS A CA 1
ATOM 721 C C . LYS A 1 91 ? 6.524 3.106 27.104 1.00 72.90 89 LYS A C 1
ATOM 722 O O . LYS A 1 91 ? 6.587 2.367 28.075 1.00 71.10 89 LYS A O 1
ATOM 728 N N . ILE A 1 92 ? 6.408 4.439 27.206 1.00 73.55 90 ILE A N 1
ATOM 729 C CA . ILE A 1 92 ? 6.379 5.089 28.476 1.00 73.31 90 ILE A CA 1
ATOM 730 C C . ILE A 1 92 ? 5.065 5.847 28.552 1.00 72.85 90 ILE A C 1
ATOM 731 O O . ILE A 1 92 ? 4.785 6.668 27.714 1.00 70.27 90 ILE A O 1
ATOM 736 N N . ASP A 1 93 ? 4.238 5.500 29.533 1.00 71.68 91 ASP A N 1
ATOM 737 C CA . ASP A 1 93 ? 2.989 6.215 29.764 1.00 72.55 91 ASP A CA 1
ATOM 738 C C . ASP A 1 93 ? 3.128 6.987 31.053 1.00 71.46 91 ASP A C 1
ATOM 739 O O . ASP A 1 93 ? 3.642 6.477 32.052 1.00 72.47 91 ASP A O 1
ATOM 744 N N . GLN A 1 94 ? 2.715 8.244 30.989 1.00 69.09 92 GLN A N 1
ATOM 745 C CA . GLN A 1 94 ? 2.682 9.103 32.138 1.00 67.53 92 GLN A CA 1
ATOM 746 C C . GLN A 1 94 ? 1.262 9.421 32.564 1.00 65.33 92 GLN A C 1
ATOM 747 O O . GLN A 1 94 ? 0.490 9.779 31.753 1.00 60.47 92 GLN A O 1
ATOM 753 N N . LEU A 1 95 ? 0.934 9.305 33.875 1.00 64.41 93 LEU A N 1
ATOM 754 C CA . LEU A 1 95 ? -0.438 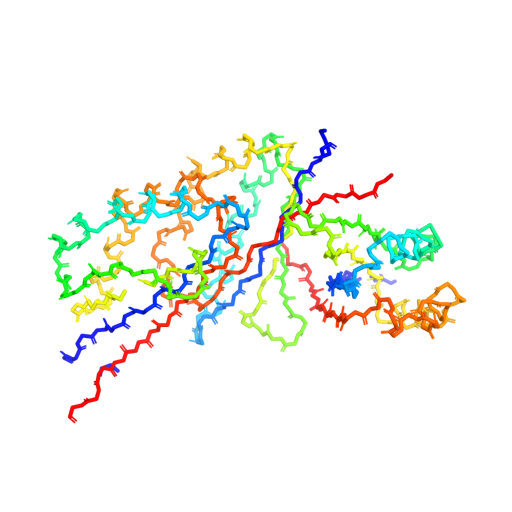9.408 34.250 1.00 65.76 93 LEU A CA 1
ATOM 755 C C . LEU A 1 95 ? -0.612 9.810 35.688 1.00 66.81 93 LEU A C 1
ATOM 756 O O . LEU A 1 95 ? 0.307 9.600 36.488 1.00 67.06 93 LEU A O 1
ATOM 761 N N . TYR A 1 96 ? -1.808 10.361 36.001 1.00 65.24 94 TYR A N 1
ATOM 762 C CA . TYR A 1 96 ? -2.110 10.782 37.355 1.00 67.24 94 TYR A CA 1
ATOM 763 C C . TYR A 1 96 ? -3.384 10.159 37.867 1.00 65.30 94 TYR A C 1
ATOM 764 O O . TYR A 1 96 ? -4.379 10.138 37.148 1.00 64.46 94 TYR A O 1
ATOM 773 N N . ARG A 1 97 ? -3.348 9.691 39.103 1.00 66.60 95 ARG A N 1
ATOM 774 C CA . ARG A 1 97 ? -4.514 9.082 39.728 1.00 65.47 95 ARG A CA 1
ATOM 775 C C . ARG A 1 97 ? -5.658 10.107 39.884 1.00 63.57 95 ARG A C 1
ATOM 776 O O . ARG A 1 97 ? -5.356 11.307 40.253 1.00 63.55 95 ARG A O 1
ATOM 784 N N . LEU A 1 98 ? -6.885 9.692 39.595 1.00 58.98 96 LEU A N 1
ATOM 785 C CA . LEU A 1 98 ? -8.063 10.492 39.872 1.00 57.26 96 LEU A CA 1
ATOM 786 C C . LEU A 1 98 ? -8.598 10.059 41.234 1.00 55.77 96 LEU A C 1
ATOM 787 O O . LEU A 1 98 ? -8.581 8.888 41.559 1.00 53.62 96 LEU A O 1
ATOM 792 N N . ALA A 1 99 ? -9.055 11.006 42.031 1.00 55.84 97 ALA A N 1
ATOM 793 C CA . ALA A 1 99 ? -9.510 10.707 43.390 1.00 56.50 97 ALA A CA 1
ATOM 794 C C . ALA A 1 99 ? -10.790 11.453 43.698 1.00 55.86 97 ALA A C 1
ATOM 795 O O . ALA A 1 99 ? -11.340 12.093 42.816 1.00 54.26 97 ALA A O 1
ATOM 797 N N . HIS B 1 2 ? 24.714 -13.120 9.333 1.00 82.21 0 HIS B N 1
ATOM 798 C CA . HIS B 1 2 ? 25.854 -12.158 9.298 1.00 81.58 0 HIS B CA 1
ATOM 799 C C . HIS B 1 2 ? 26.756 -12.328 8.056 1.00 80.59 0 HIS B C 1
ATOM 800 O O . HIS B 1 2 ? 26.582 -11.607 7.080 1.00 79.96 0 HIS B O 1
ATOM 815 N N . SER B 1 4 ? 29.420 -11.241 8.594 1.00 78.19 2 SER B N 1
ATOM 816 C CA . SER B 1 4 ? 29.904 -9.915 8.958 1.00 77.78 2 SER B CA 1
ATOM 817 C C . SER B 1 4 ? 29.271 -8.777 8.154 1.00 77.68 2 SER B C 1
ATOM 818 O O . SER B 1 4 ? 29.900 -7.753 7.930 1.00 78.62 2 SER B O 1
ATOM 821 N N . THR B 1 5 ? 28.007 -8.968 7.753 1.00 76.91 3 THR B N 1
ATOM 822 C CA . THR B 1 5 ? 27.198 -7.891 7.205 1.00 75.88 3 THR B CA 1
ATOM 823 C C . THR B 1 5 ? 26.965 -6.953 8.363 1.00 74.65 3 THR B C 1
ATOM 824 O O . THR B 1 5 ? 26.639 -7.416 9.446 1.00 72.04 3 THR B O 1
ATOM 828 N N . PRO B 1 6 ? 27.130 -5.625 8.148 1.00 73.56 4 PRO B N 1
ATOM 829 C CA . PRO B 1 6 ? 26.805 -4.684 9.234 1.00 73.28 4 PRO B CA 1
ATOM 830 C C . PRO B 1 6 ? 25.394 -4.884 9.797 1.00 72.14 4 PRO B C 1
ATOM 831 O O . PRO B 1 6 ? 24.430 -5.287 9.094 1.00 72.29 4 PRO B O 1
ATOM 835 N N . LEU B 1 7 ? 25.268 -4.594 11.078 1.00 71.01 5 LEU B N 1
ATOM 836 C CA . LEU B 1 7 ? 23.998 -4.575 11.732 1.00 71.29 5 LEU B CA 1
ATOM 837 C C . LEU B 1 7 ? 23.355 -3.198 11.453 1.00 71.03 5 LEU B C 1
ATOM 838 O O . LEU B 1 7 ? 23.955 -2.151 11.796 1.00 72.07 5 LEU B O 1
ATOM 843 N N . THR B 1 8 ? 22.202 -3.217 10.801 1.00 69.70 6 THR B N 1
ATOM 844 C CA . THR B 1 8 ? 21.398 -2.025 10.601 1.00 69.49 6 THR B CA 1
ATOM 845 C C . THR B 1 8 ? 20.373 -1.957 11.745 1.00 71.62 6 THR B C 1
ATOM 846 O O . THR B 1 8 ? 19.719 -2.956 12.136 1.00 71.96 6 THR B O 1
ATOM 850 N N . LEU B 1 9 ? 20.253 -0.783 12.319 1.00 73.00 7 LEU B N 1
ATOM 851 C CA . LEU B 1 9 ? 19.267 -0.565 13.357 1.00 73.27 7 LEU B CA 1
ATOM 852 C C . LEU B 1 9 ? 18.466 0.636 12.933 1.00 72.59 7 LEU B C 1
ATOM 853 O O . LEU B 1 9 ? 19.040 1.609 12.408 1.00 73.76 7 LEU B O 1
ATOM 858 N N . ILE B 1 10 ? 17.164 0.536 13.052 1.00 72.03 8 ILE B N 1
ATOM 859 C CA . ILE B 1 10 ? 16.260 1.674 12.827 1.00 73.45 8 ILE B CA 1
ATOM 860 C C . ILE B 1 10 ? 15.572 1.906 14.151 1.00 73.88 8 ILE B C 1
ATOM 861 O O . ILE B 1 10 ? 14.865 1.001 14.668 1.00 73.37 8 ILE B O 1
ATOM 866 N N . ALA B 1 11 ? 15.788 3.104 14.701 1.00 73.26 9 ALA B N 1
ATOM 867 C CA . ALA B 1 11 ? 15.135 3.480 15.929 1.00 73.53 9 ALA B CA 1
ATOM 868 C C . ALA B 1 11 ? 14.037 4.487 15.570 1.00 74.06 9 ALA B C 1
ATOM 869 O O . ALA B 1 11 ? 14.331 5.517 15.001 1.00 75.21 9 ALA B O 1
ATOM 871 N N . THR B 1 12 ? 12.794 4.127 15.864 1.00 73.20 10 THR B N 1
ATOM 872 C CA . THR B 1 12 ? 11.648 4.978 15.636 1.00 73.47 10 THR B CA 1
ATOM 873 C C . THR B 1 12 ? 11.257 5.586 16.987 1.00 73.24 10 THR B C 1
ATOM 874 O O . THR B 1 12 ? 10.847 4.883 17.883 1.00 71.89 10 THR B O 1
ATOM 878 N N . ILE B 1 13 ? 11.369 6.908 17.100 1.00 73.53 11 ILE B N 1
ATOM 879 C CA . ILE B 1 13 ? 11.256 7.579 18.367 1.00 73.34 11 ILE B CA 1
ATOM 880 C C . ILE B 1 13 ? 10.092 8.588 18.324 1.00 73.36 11 ILE B C 1
ATOM 881 O O . ILE B 1 13 ? 10.051 9.450 17.431 1.00 72.27 11 ILE B O 1
ATOM 886 N N . THR B 1 14 ? 9.160 8.416 19.258 1.00 71.77 12 THR B N 1
ATOM 887 C CA . THR B 1 14 ? 7.945 9.218 19.365 1.00 72.11 12 THR B CA 1
ATOM 888 C C . THR B 1 14 ? 8.081 10.106 20.599 1.00 70.95 12 THR B C 1
ATOM 889 O O . THR B 1 14 ? 8.136 9.623 21.741 1.00 71.10 12 THR B O 1
ATOM 893 N N . ALA B 1 15 ? 8.085 11.417 20.358 1.00 69.95 13 ALA B N 1
ATOM 894 C CA . ALA B 1 15 ? 8.109 12.392 21.408 1.00 70.47 13 ALA B CA 1
ATOM 895 C C . ALA B 1 15 ? 6.747 12.471 22.119 1.00 70.49 13 ALA B C 1
ATOM 896 O O . ALA B 1 15 ? 5.676 12.377 21.497 1.00 70.10 13 ALA B O 1
ATOM 898 N N . ALA B 1 16 ? 6.803 12.691 23.423 1.00 70.32 14 ALA B N 1
ATOM 899 C CA . ALA B 1 16 ? 5.641 13.000 24.231 1.00 71.33 14 ALA B CA 1
ATOM 900 C C . ALA B 1 16 ? 5.075 14.337 23.738 1.00 72.16 14 ALA B C 1
ATOM 901 O O . ALA B 1 16 ? 5.870 15.241 23.340 1.00 72.42 14 ALA B O 1
ATOM 903 N N . PRO B 1 17 ? 3.750 14.483 23.752 1.00 73.54 15 PRO B N 1
ATOM 904 C CA . PRO B 1 17 ? 3.242 15.735 23.215 1.00 74.47 15 PRO B CA 1
ATOM 905 C C . PRO B 1 17 ? 3.830 16.962 23.934 1.00 75.31 15 PRO B C 1
ATOM 906 O O . PRO B 1 17 ? 4.024 16.947 25.149 1.00 73.96 15 PRO B O 1
ATOM 910 N N . GLY B 1 18 ? 4.166 17.997 23.169 1.00 75.66 16 GLY B N 1
ATOM 911 C CA . GLY B 1 18 ? 4.793 19.183 23.733 1.00 75.86 16 GLY B CA 1
ATOM 912 C C . GLY B 1 18 ? 6.304 19.127 23.937 1.00 76.48 16 GLY B C 1
ATOM 913 O O . GLY B 1 18 ? 6.904 20.118 24.382 1.00 77.02 16 GLY B O 1
ATOM 914 N N . HIS B 1 19 ? 6.919 17.971 23.662 1.00 75.17 17 HIS B N 1
ATOM 915 C CA . HIS B 1 19 ? 8.359 17.798 23.859 1.00 75.30 17 HIS B CA 1
ATOM 916 C C . HIS B 1 19 ? 9.168 17.552 22.602 1.00 73.13 17 HIS B C 1
ATOM 917 O O . HIS B 1 19 ? 10.298 17.149 22.707 1.00 72.18 17 HIS B O 1
ATOM 924 N N . ALA B 1 20 ? 8.593 17.785 21.435 1.00 72.09 18 ALA B N 1
ATOM 925 C CA . ALA B 1 20 ? 9.252 17.441 20.220 1.00 71.92 18 ALA B CA 1
ATOM 926 C C . ALA B 1 20 ? 10.469 18.322 19.944 1.00 70.45 18 ALA B C 1
ATOM 927 O O . ALA B 1 20 ? 11.445 17.856 19.395 1.00 67.81 18 ALA B O 1
ATOM 929 N N . GLU B 1 21 ? 10.395 19.583 20.336 1.00 70.67 19 GLU B N 1
ATOM 930 C CA . GLU B 1 21 ? 11.509 20.505 20.092 1.00 70.89 19 GLU B CA 1
ATOM 931 C C . GLU B 1 21 ? 12.722 20.053 20.952 1.00 70.18 19 GLU B C 1
ATOM 932 O O . GLU B 1 21 ? 13.835 19.861 20.447 1.00 69.75 19 GLU B O 1
ATOM 938 N N . ALA B 1 22 ? 12.478 19.809 22.233 1.00 70.04 20 ALA B N 1
ATOM 939 C CA . ALA B 1 22 ? 13.535 19.391 23.147 1.00 70.58 20 ALA B CA 1
ATOM 940 C C . ALA B 1 22 ? 14.118 18.051 22.705 1.00 70.56 20 ALA B C 1
ATOM 941 O O . ALA B 1 22 ? 15.327 17.825 22.794 1.00 69.50 20 ALA B O 1
ATOM 943 N N . LEU B 1 23 ? 13.249 17.142 22.300 1.00 70.07 21 LEU B N 1
ATOM 944 C CA . LEU B 1 23 ? 13.717 15.826 21.825 1.00 70.18 21 LEU B CA 1
ATOM 945 C C . LEU B 1 23 ? 14.600 15.948 20.591 1.00 69.45 21 LEU B C 1
ATOM 946 O O . LEU B 1 23 ? 15.652 15.303 20.497 1.00 69.34 21 LEU B O 1
ATOM 951 N N . GLU B 1 24 ? 14.175 16.739 19.625 1.00 70.22 22 GLU B N 1
ATOM 952 C CA . GLU B 1 24 ? 14.959 16.924 18.424 1.00 71.28 22 GLU B CA 1
ATOM 953 C C . GLU B 1 24 ? 16.371 17.430 18.734 1.00 70.86 22 GLU B C 1
ATOM 954 O O . GLU B 1 24 ? 17.340 16.957 18.143 1.00 70.81 22 GLU B O 1
ATOM 960 N N . ARG B 1 25 ? 16.472 18.394 19.632 1.00 70.85 23 ARG B N 1
ATOM 961 C CA . ARG B 1 25 ? 17.769 18.924 20.026 1.00 71.65 23 ARG B CA 1
ATOM 962 C C . ARG B 1 25 ? 18.653 17.823 20.597 1.00 71.14 23 ARG B C 1
ATOM 963 O O . ARG B 1 25 ? 19.821 17.707 20.220 1.00 71.29 23 ARG B O 1
ATOM 971 N N . GLU B 1 26 ? 18.080 16.984 21.463 1.00 71.24 24 GLU B N 1
ATOM 972 C CA . GLU B 1 26 ? 18.833 15.831 22.039 1.00 72.67 24 GLU B CA 1
ATOM 973 C C . GLU B 1 26 ? 19.208 14.792 21.016 1.00 72.43 24 GLU B C 1
ATOM 974 O O . GLU B 1 26 ? 20.293 14.246 21.086 1.00 72.94 24 GLU B O 1
ATOM 980 N N . LEU B 1 27 ? 18.350 14.541 20.039 1.00 72.20 25 LEU B N 1
ATOM 981 C CA . LEU B 1 27 ? 18.675 13.537 19.037 1.00 71.53 25 LEU B CA 1
ATOM 982 C C . LEU B 1 27 ? 19.757 14.072 18.111 1.00 71.47 25 LEU B C 1
ATOM 983 O O . LEU B 1 27 ? 20.678 13.359 17.722 1.00 72.27 25 LEU B O 1
ATOM 988 N N . ARG B 1 28 ? 19.661 15.353 17.771 1.00 71.84 26 ARG B N 1
ATOM 989 C CA . ARG B 1 28 ? 20.671 16.005 16.956 1.00 72.77 26 ARG B CA 1
ATOM 990 C C . ARG B 1 28 ? 22.056 15.967 17.613 1.00 73.99 26 ARG B C 1
ATOM 991 O O . ARG B 1 28 ? 23.064 15.779 16.939 1.00 75.53 26 ARG B O 1
ATOM 999 N N . ALA B 1 29 ? 22.106 16.125 18.930 1.00 73.08 27 ALA B N 1
ATOM 1000 C CA . ALA B 1 29 ? 23.399 16.093 19.640 1.00 72.57 27 ALA B CA 1
ATOM 1001 C C . ALA B 1 29 ? 24.159 14.752 19.476 1.00 72.16 27 ALA B C 1
ATOM 1002 O O . ALA B 1 29 ? 25.379 14.728 19.579 1.00 72.35 27 ALA B O 1
ATOM 1004 N N . LEU B 1 30 ? 23.443 13.645 19.306 1.00 71.34 28 LEU B N 1
ATOM 1005 C CA . LEU B 1 30 ? 24.062 12.310 19.160 1.00 71.97 28 LEU B CA 1
ATOM 1006 C C . LEU B 1 30 ? 24.827 12.099 17.851 1.00 70.91 28 LEU B C 1
ATOM 1007 O O . LEU B 1 30 ? 25.756 11.270 17.770 1.00 70.83 28 LEU B O 1
ATOM 1012 N N . VAL B 1 31 ? 24.398 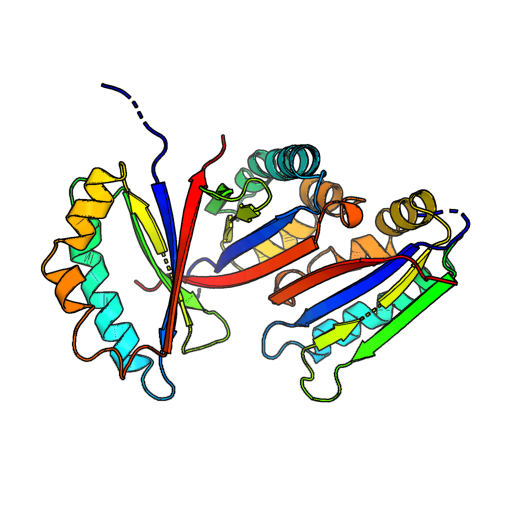12.795 16.814 1.00 70.73 29 VAL B N 1
ATOM 1013 C CA . VAL B 1 31 ? 24.779 12.467 15.432 1.00 71.08 29 VAL B CA 1
ATOM 1014 C C . VAL B 1 31 ? 26.277 12.590 15.134 1.00 70.60 29 VAL B C 1
ATOM 1015 O O . VAL B 1 31 ? 26.900 11.606 14.751 1.00 69.89 29 VAL B O 1
ATOM 1019 N N . ALA B 1 32 ? 26.890 13.761 15.335 1.00 70.64 30 ALA B N 1
ATOM 1020 C CA . ALA B 1 32 ? 28.306 13.923 15.039 1.00 70.85 30 ALA B CA 1
ATOM 1021 C C . ALA B 1 32 ? 29.215 12.993 15.831 1.00 70.70 30 ALA B C 1
ATOM 1022 O O . ALA B 1 32 ? 30.048 12.346 15.243 1.00 70.27 30 ALA B O 1
ATOM 1024 N N . PRO B 1 33 ? 29.047 12.910 17.166 1.00 70.47 31 PRO B N 1
ATOM 1025 C CA . PRO B 1 33 ? 29.964 12.036 17.899 1.00 71.16 31 PRO B CA 1
ATOM 1026 C C . PRO B 1 33 ? 29.783 10.533 17.577 1.00 71.29 31 PRO B C 1
ATOM 1027 O O . PRO B 1 33 ? 30.787 9.790 17.520 1.00 71.30 31 PRO B O 1
ATOM 1031 N N . SER B 1 34 ? 28.548 10.130 17.287 1.00 70.96 32 SER B N 1
ATOM 1032 C CA . SER B 1 34 ? 28.228 8.760 16.905 1.00 71.39 32 SER B CA 1
ATOM 1033 C C . SER B 1 34 ? 28.842 8.427 15.541 1.00 71.92 32 SER B C 1
ATOM 1034 O O . SER B 1 34 ? 29.448 7.375 15.372 1.00 71.14 32 SER B O 1
ATOM 1037 N N . ARG B 1 35 ? 28.659 9.293 14.552 1.00 72.74 33 ARG B N 1
ATOM 1038 C CA . ARG B 1 35 ? 29.319 9.092 13.230 1.00 73.62 33 ARG B CA 1
ATOM 1039 C C . ARG B 1 35 ? 30.835 8.881 13.297 1.00 73.85 33 ARG B C 1
ATOM 1040 O O . ARG B 1 35 ? 31.366 8.103 12.508 1.00 75.74 33 ARG B O 1
ATOM 1048 N N . ALA B 1 36 ? 31.516 9.576 14.225 1.00 73.76 34 ALA B N 1
ATOM 1049 C CA . ALA B 1 36 ? 32.981 9.552 14.416 1.00 74.65 34 ALA B CA 1
ATOM 1050 C C . ALA B 1 36 ? 33.521 8.249 15.043 1.00 74.82 34 ALA B C 1
ATOM 1051 O O . ALA B 1 36 ? 34.719 8.043 15.107 1.00 74.57 34 ALA B O 1
ATOM 1053 N N . GLU B 1 37 ? 32.624 7.404 15.565 1.00 76.16 35 GLU B N 1
ATOM 1054 C CA . GLU B 1 37 ? 33.029 6.120 16.190 1.00 75.71 35 GLU B CA 1
ATOM 1055 C C . GLU B 1 37 ? 33.508 5.178 15.090 1.00 76.22 35 GLU B C 1
ATOM 1056 O O . GLU B 1 37 ? 32.887 5.081 14.049 1.00 75.87 35 GLU B O 1
ATOM 1062 N N . ALA B 1 38 ? 34.603 4.448 15.347 1.00 77.14 36 ALA B N 1
ATOM 1063 C CA . ALA B 1 38 ? 35.244 3.663 14.299 1.00 77.19 36 ALA B CA 1
ATOM 1064 C C . ALA B 1 38 ? 34.317 2.559 13.778 1.00 76.63 36 ALA B C 1
ATOM 1065 O O . ALA B 1 38 ? 34.292 2.248 12.588 1.00 78.99 36 ALA B O 1
ATOM 1067 N N . GLY B 1 39 ? 33.523 1.973 14.635 1.00 74.58 37 GLY B N 1
ATOM 1068 C CA . GLY B 1 39 ? 32.623 0.949 14.114 1.00 74.09 37 GLY B CA 1
ATOM 1069 C C . GLY B 1 39 ? 31.259 1.436 13.623 1.00 73.04 37 GLY B C 1
ATOM 1070 O O . GLY B 1 39 ? 30.349 0.601 13.356 1.00 71.70 37 GLY B O 1
ATOM 1071 N N . CYS B 1 40 ? 31.060 2.760 13.579 1.00 72.25 38 CYS B N 1
ATOM 1072 C CA . CYS B 1 40 ? 29.795 3.266 13.112 1.00 72.12 38 CYS B CA 1
ATOM 1073 C C . CYS B 1 40 ? 29.900 3.517 11.600 1.00 71.79 38 CYS B C 1
ATOM 1074 O O . CYS B 1 40 ? 30.702 4.337 11.172 1.00 73.70 38 CYS B O 1
ATOM 1077 N N . LEU B 1 41 ? 29.100 2.829 10.817 1.00 69.57 39 LEU B N 1
ATOM 1078 C CA . LEU B 1 41 ? 29.102 2.985 9.354 1.00 70.44 39 LEU B CA 1
ATOM 1079 C C . LEU B 1 41 ? 28.059 3.949 8.809 1.00 71.04 39 LEU B C 1
ATOM 1080 O O . LEU B 1 41 ? 28.182 4.395 7.636 1.00 72.03 39 LEU B O 1
ATOM 1085 N N . GLN B 1 42 ? 27.019 4.181 9.597 1.00 70.25 40 GLN B N 1
ATOM 1086 C CA . GLN B 1 42 ? 25.938 5.165 9.305 1.00 70.18 40 GLN B CA 1
ATOM 1087 C C . GLN B 1 42 ? 25.322 5.607 10.575 1.00 70.19 40 GLN B C 1
ATOM 1088 O O . GLN B 1 42 ? 25.036 4.778 11.461 1.00 68.47 40 GLN B O 1
ATOM 1094 N N . TYR B 1 43 ? 24.995 6.901 10.669 1.00 70.64 41 TYR B N 1
ATOM 1095 C CA . TYR B 1 43 ? 24.202 7.396 11.788 1.00 71.82 41 TYR B CA 1
ATOM 1096 C C . TYR B 1 43 ? 23.490 8.647 11.338 1.00 71.43 41 TYR B C 1
ATOM 1097 O O . TYR B 1 43 ? 24.047 9.748 11.347 1.00 71.31 41 TYR B O 1
ATOM 1106 N N . ASP B 1 44 ? 22.265 8.442 10.904 1.00 71.88 42 ASP B N 1
ATOM 1107 C CA . ASP B 1 44 ? 21.461 9.493 10.276 1.00 70.89 42 ASP B CA 1
ATOM 1108 C C . ASP B 1 44 ? 20.132 9.634 11.010 1.00 70.30 42 ASP B C 1
ATOM 1109 O O . ASP B 1 44 ? 19.374 8.653 11.199 1.00 69.89 42 ASP B O 1
ATOM 1114 N N . LEU B 1 45 ? 19.802 10.896 11.304 1.00 69.02 43 LEU B N 1
ATOM 1115 C CA . LEU B 1 45 ? 18.583 11.302 11.926 1.00 69.85 43 LEU B CA 1
ATOM 1116 C C . LEU B 1 45 ? 17.623 11.915 10.928 1.00 69.09 43 LEU B C 1
ATOM 1117 O O . LEU B 1 45 ? 17.999 12.717 10.066 1.00 70.14 43 LEU B O 1
ATOM 1122 N N . HIS B 1 46 ? 16.363 11.515 11.060 1.00 69.67 44 HIS B N 1
ATOM 1123 C CA . HIS B 1 46 ? 15.262 11.940 10.189 1.00 68.86 44 HIS B CA 1
ATOM 1124 C C . HIS B 1 46 ? 14.037 12.356 11.000 1.00 68.99 44 HIS B C 1
ATOM 1125 O O . HIS B 1 46 ? 13.861 11.889 12.127 1.00 67.57 44 HIS B O 1
ATOM 1132 N N . GLN B 1 47 ? 13.201 13.230 10.420 1.00 69.73 45 GLN B N 1
ATOM 1133 C CA . GLN B 1 47 ? 11.839 13.488 10.917 1.00 70.12 45 GLN B CA 1
ATOM 1134 C C . GLN B 1 47 ? 10.808 12.991 9.933 1.00 69.06 45 GLN B C 1
ATOM 1135 O O . GLN B 1 47 ? 10.985 13.041 8.679 1.00 68.48 45 GLN B O 1
ATOM 1141 N N . ASP B 1 48 ? 9.743 12.458 10.502 1.00 69.25 46 ASP B N 1
ATOM 1142 C CA . ASP B 1 48 ? 8.587 12.050 9.731 1.00 69.23 46 ASP B CA 1
ATOM 1143 C C . ASP B 1 48 ? 8.052 13.196 8.929 1.00 68.60 46 ASP B C 1
ATOM 1144 O O . ASP B 1 48 ? 8.016 14.385 9.392 1.00 67.56 46 ASP B O 1
ATOM 1149 N N . ARG B 1 49 ? 7.670 12.873 7.692 1.00 69.05 47 ARG B N 1
ATOM 1150 C CA . ARG B 1 49 ? 7.084 13.823 6.782 1.00 70.26 47 ARG B CA 1
ATOM 1151 C C . ARG B 1 49 ? 5.822 14.524 7.292 1.00 70.76 47 ARG B C 1
ATOM 1152 O O . ARG B 1 49 ? 5.638 15.736 7.035 1.00 70.17 47 ARG B O 1
ATOM 1160 N N . HIS B 1 50 ? 4.978 13.819 8.045 1.00 71.02 48 HIS B N 1
ATOM 1161 C CA . HIS B 1 50 ? 3.657 14.346 8.437 1.00 72.38 48 HIS B CA 1
ATOM 1162 C C . HIS B 1 50 ? 3.420 14.493 9.951 1.00 73.27 48 HIS B C 1
ATOM 1163 O O . HIS B 1 50 ? 2.549 15.290 10.361 1.00 73.10 48 HIS B O 1
ATOM 1170 N N . ASP B 1 51 ? 4.180 13.782 10.759 1.00 73.71 49 ASP B N 1
ATOM 1171 C CA . ASP B 1 51 ? 4.071 13.874 12.216 1.00 73.95 49 ASP B CA 1
ATOM 1172 C C . ASP B 1 51 ? 5.342 14.438 12.845 1.00 72.74 49 ASP B C 1
ATOM 1173 O O . ASP B 1 51 ? 6.382 13.777 12.912 1.00 72.11 49 ASP B O 1
ATOM 1178 N N . SER B 1 52 ? 5.236 15.643 13.370 1.00 72.46 50 SER B N 1
ATOM 1179 C CA . SER B 1 52 ? 6.405 16.354 13.899 1.00 73.30 50 SER B CA 1
ATOM 1180 C C . SER B 1 52 ? 7.007 15.659 15.125 1.00 72.79 50 SER B C 1
ATOM 1181 O O . SER B 1 52 ? 8.150 15.923 15.488 1.00 72.91 50 SER B O 1
ATOM 1184 N N . HIS B 1 53 ? 6.240 14.777 15.767 1.00 71.99 51 HIS B N 1
ATOM 1185 C CA . HIS B 1 53 ? 6.684 14.150 16.987 1.00 71.47 51 HIS B CA 1
ATOM 1186 C C . HIS B 1 53 ? 7.428 12.829 16.767 1.00 71.38 51 HIS B C 1
ATOM 1187 O O . HIS B 1 53 ? 7.883 12.207 17.734 1.00 69.54 51 HIS B O 1
ATOM 1194 N N . LEU B 1 54 ? 7.565 12.443 15.504 1.00 70.27 52 LEU B N 1
ATOM 1195 C CA . LEU B 1 54 ? 8.148 11.179 15.124 1.00 71.03 52 LEU B CA 1
ATOM 1196 C C . LEU B 1 54 ? 9.483 11.407 14.458 1.00 70.01 52 LEU B C 1
ATOM 1197 O O . LEU B 1 54 ? 9.563 12.121 13.463 1.00 69.01 52 LEU B O 1
ATOM 1202 N N . PHE B 1 55 ? 10.479 10.715 14.975 1.00 70.33 53 PHE B N 1
ATOM 1203 C CA . PHE B 1 55 ? 11.822 10.726 14.454 1.00 69.83 53 PHE B CA 1
ATOM 1204 C C . PHE B 1 55 ? 12.330 9.328 14.160 1.00 69.68 53 PHE B C 1
ATOM 1205 O O . PHE B 1 55 ? 11.868 8.378 14.745 1.00 70.82 53 PHE B O 1
ATOM 1213 N N . TYR B 1 56 ? 13.273 9.225 13.249 1.00 69.28 54 TYR B N 1
ATOM 1214 C CA . TYR B 1 56 ? 13.878 7.939 12.927 1.00 69.32 54 TYR B CA 1
ATOM 1215 C C . TYR B 1 56 ? 15.391 8.075 12.862 1.00 71.10 54 TYR B C 1
ATOM 1216 O O . TYR B 1 56 ? 15.936 8.970 12.130 1.00 70.44 54 TYR B O 1
ATOM 1233 N N . ILE B 1 58 ? 18.541 6.035 11.492 1.00 71.38 56 ILE B N 1
ATOM 1234 C CA . ILE B 1 58 ? 19.021 4.864 10.718 1.00 72.60 56 ILE B CA 1
ATOM 1235 C C . ILE B 1 58 ? 20.531 4.698 10.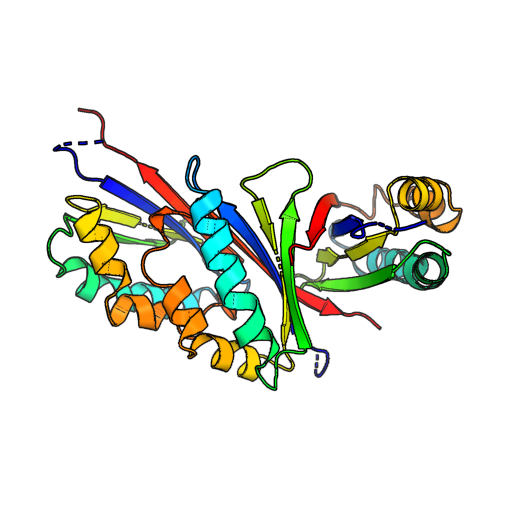986 1.00 71.92 56 ILE B C 1
ATOM 1236 O O . ILE B 1 58 ? 21.348 5.602 10.754 1.00 72.05 56 ILE B O 1
ATOM 1241 N N . GLU B 1 59 ? 20.899 3.549 11.531 1.00 71.29 57 GLU B N 1
ATOM 1242 C CA . GLU B 1 59 ? 22.238 3.354 11.982 1.00 71.00 57 GLU B CA 1
ATOM 1243 C C . GLU B 1 59 ? 22.781 2.084 11.336 1.00 70.92 57 GLU B C 1
ATOM 1244 O O . GLU B 1 59 ? 22.025 1.149 11.094 1.00 69.70 57 GLU B O 1
ATOM 1250 N N . GLN B 1 60 ? 24.077 2.078 11.091 1.00 69.74 58 GLN B N 1
ATOM 1251 C CA . GLN B 1 60 ? 24.799 0.817 10.760 1.00 69.91 58 GLN B CA 1
ATOM 1252 C C . GLN B 1 60 ? 25.996 0.685 11.676 1.00 69.67 58 GLN B C 1
ATOM 1253 O O . GLN B 1 60 ? 26.792 1.652 11.856 1.00 70.17 58 GLN B O 1
ATOM 1259 N N . TRP B 1 61 ? 26.187 -0.535 12.176 1.00 69.74 59 TRP B N 1
ATOM 1260 C CA . TRP B 1 61 ? 27.239 -0.873 13.102 1.00 70.71 59 TRP B CA 1
ATOM 1261 C C . TRP B 1 61 ? 27.999 -2.047 12.543 1.00 71.04 59 TRP B C 1
ATOM 1262 O O . TRP B 1 61 ? 27.385 -3.006 12.039 1.00 70.34 59 TRP B O 1
ATOM 1273 N N . ARG B 1 62 ? 29.322 -1.983 12.629 1.00 70.82 60 ARG B N 1
ATOM 1274 C CA . ARG B 1 62 ? 30.183 -3.109 12.097 1.00 72.68 60 ARG B CA 1
ATOM 1275 C C . ARG B 1 62 ? 29.792 -4.475 12.668 1.00 73.09 60 ARG B C 1
ATOM 1276 O O . ARG B 1 62 ? 29.800 -5.482 11.948 1.00 73.14 60 ARG B O 1
ATOM 1284 N N . ASP B 1 63 ? 29.480 -4.486 13.954 1.00 73.23 61 ASP B N 1
ATOM 1285 C CA . ASP B 1 63 ? 29.070 -5.690 14.686 1.00 74.02 61 ASP B CA 1
ATOM 1286 C C . ASP B 1 63 ? 28.414 -5.308 16.004 1.00 74.12 61 ASP B C 1
A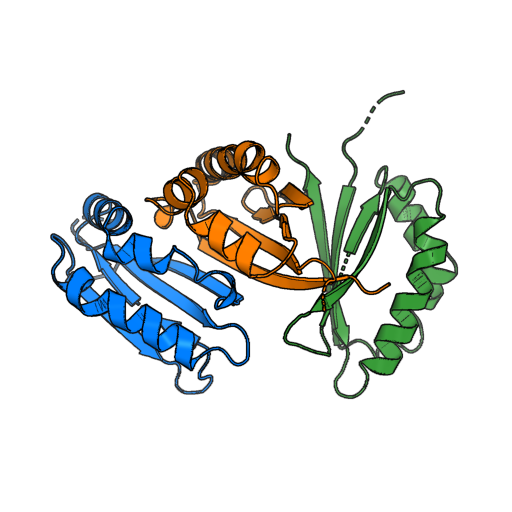TOM 1287 O O . ASP B 1 63 ? 28.334 -4.094 16.354 1.00 73.08 61 ASP B O 1
ATOM 1292 N N . ASP B 1 64 ? 27.882 -6.302 16.713 1.00 74.17 62 ASP B N 1
ATOM 1293 C CA . ASP B 1 64 ? 27.315 -6.046 18.073 1.00 74.80 62 ASP B CA 1
ATOM 1294 C C . ASP B 1 64 ? 28.298 -5.324 19.020 1.00 73.61 62 ASP B C 1
ATOM 1295 O O . ASP B 1 64 ? 27.907 -4.436 19.780 1.00 73.25 62 ASP B O 1
ATOM 1300 N N . ALA B 1 65 ? 29.557 -5.684 18.981 1.00 72.98 63 ALA B N 1
ATOM 1301 C CA . ALA B 1 65 ? 30.552 -5.038 19.884 1.00 74.22 63 ALA B CA 1
ATOM 1302 C C . ALA B 1 65 ? 30.658 -3.528 19.642 1.00 74.07 63 ALA B C 1
ATOM 1303 O O . ALA B 1 65 ? 30.813 -2.729 20.584 1.00 73.67 63 ALA B O 1
ATOM 1305 N N . ALA B 1 66 ? 30.551 -3.118 18.387 1.00 73.88 64 ALA B N 1
ATOM 1306 C CA . ALA B 1 66 ? 30.601 -1.682 18.063 1.00 73.92 64 ALA B CA 1
ATOM 1307 C C . ALA B 1 66 ? 29.364 -0.965 18.630 1.00 73.65 64 ALA B C 1
ATOM 1308 O O . ALA B 1 66 ? 29.463 0.130 19.178 1.00 72.11 64 ALA B O 1
ATOM 1310 N N . LEU B 1 67 ? 28.201 -1.614 18.525 1.00 73.36 65 LEU B N 1
ATOM 1311 C CA . LEU B 1 67 ? 26.989 -1.054 19.101 1.00 74.29 65 LEU B CA 1
ATOM 1312 C C . LEU B 1 67 ? 27.131 -0.954 20.634 1.00 74.07 65 LEU B C 1
ATOM 1313 O O . LEU B 1 67 ? 26.747 0.032 21.222 1.00 73.97 65 LEU B O 1
ATOM 1318 N N . GLU B 1 68 ? 27.677 -1.992 21.255 1.00 74.54 66 GLU B N 1
ATOM 1319 C CA . GLU B 1 68 ? 27.879 -2.035 22.716 1.00 75.38 66 GLU B CA 1
ATOM 1320 C C . GLU B 1 68 ? 28.816 -0.883 23.156 1.00 74.45 66 GLU B C 1
ATOM 1321 O O . GLU B 1 68 ? 28.529 -0.196 24.131 1.00 75.02 66 GLU B O 1
ATOM 1327 N N . ARG B 1 69 ? 29.872 -0.638 22.391 1.00 74.08 67 ARG B N 1
ATOM 1328 C CA . ARG B 1 69 ? 30.825 0.445 22.700 1.00 75.15 67 ARG B CA 1
ATOM 1329 C C . ARG B 1 69 ? 30.180 1.793 22.612 1.00 73.39 67 ARG B C 1
ATOM 1330 O O . ARG B 1 69 ? 30.450 2.653 23.456 1.00 71.38 67 ARG B O 1
ATOM 1338 N N . HIS B 1 70 ? 29.343 1.967 21.585 1.00 72.75 68 HIS B N 1
ATOM 1339 C CA . HIS B 1 70 ? 28.512 3.194 21.409 1.00 72.71 68 HIS B CA 1
ATOM 1340 C C . HIS B 1 70 ? 27.757 3.511 22.682 1.00 72.24 68 HIS B C 1
ATOM 1341 O O . HIS B 1 70 ? 27.641 4.656 23.082 1.00 72.29 68 HIS B O 1
ATOM 1348 N N . GLN B 1 71 ? 27.244 2.476 23.326 1.00 71.03 69 GLN B N 1
ATOM 1349 C CA . GLN B 1 71 ? 26.433 2.669 24.534 1.00 72.64 69 GLN B CA 1
ATOM 1350 C C . GLN B 1 71 ? 27.227 3.050 25.803 1.00 72.33 69 GLN B C 1
ATOM 1351 O O . GLN B 1 71 ? 26.640 3.509 26.789 1.00 74.17 69 GLN B O 1
ATOM 1357 N N . ASN B 1 72 ? 28.537 2.960 25.731 1.00 71.49 70 ASN B N 1
ATOM 1358 C CA . ASN B 1 72 ? 29.420 3.369 26.838 1.00 72.39 70 ASN B CA 1
ATOM 1359 C C . ASN B 1 72 ? 30.029 4.777 26.655 1.00 70.94 70 ASN B C 1
ATOM 1360 O O . ASN B 1 72 ? 30.804 5.195 27.488 1.00 70.95 70 ASN B O 1
ATOM 1365 N N . THR B 1 73 ? 29.605 5.500 25.627 1.00 69.44 71 THR B N 1
ATOM 1366 C CA . THR B 1 73 ? 30.122 6.854 25.327 1.00 69.66 71 THR B CA 1
ATOM 1367 C C . THR B 1 73 ? 29.385 7.922 26.117 1.00 68.94 71 THR B C 1
ATOM 1368 O O . THR B 1 73 ? 28.280 7.701 26.606 1.00 69.24 71 THR B O 1
ATOM 1372 N N . GLU B 1 74 ? 30.012 9.083 26.260 1.00 68.88 72 GLU B N 1
ATOM 1373 C CA . GLU B 1 74 ? 29.376 10.200 26.921 1.00 69.15 72 GLU B CA 1
ATOM 1374 C C . GLU B 1 74 ? 28.110 10.640 26.192 1.00 69.18 72 GLU B C 1
ATOM 1375 O O . GLU B 1 74 ? 27.120 10.993 26.849 1.00 69.39 72 GLU B O 1
ATOM 1381 N N . HIS B 1 75 ? 28.122 10.644 24.854 1.00 68.67 73 HIS B N 1
ATOM 1382 C CA . HIS B 1 75 ? 26.968 11.118 24.120 1.00 69.74 73 HIS B CA 1
ATOM 1383 C C . HIS B 1 75 ? 25.750 10.211 24.320 1.00 70.38 73 HIS B C 1
ATOM 1384 O O . HIS B 1 75 ? 24.624 10.696 24.478 1.00 70.66 73 HIS B O 1
ATOM 1391 N N . PHE B 1 76 ? 25.989 8.910 24.409 1.00 69.61 74 PHE B N 1
ATOM 1392 C CA . PHE B 1 76 ? 24.872 8.012 24.516 1.00 70.77 74 PHE B CA 1
ATOM 1393 C C . PHE B 1 76 ? 24.273 8.147 25.922 1.00 71.78 74 PHE B C 1
ATOM 1394 O O . PHE B 1 76 ? 23.045 8.192 26.114 1.00 72.03 74 PHE B O 1
ATOM 1402 N N . LEU B 1 77 ? 25.162 8.236 26.901 1.00 73.65 75 LEU B N 1
ATOM 1403 C CA . LEU B 1 77 ? 24.760 8.348 28.287 1.00 75.14 75 LEU B CA 1
ATOM 1404 C C . LEU B 1 77 ? 24.040 9.663 28.556 1.00 75.35 75 LEU B C 1
ATOM 1405 O O . LEU B 1 77 ? 23.050 9.679 29.295 1.00 75.28 75 LEU B O 1
ATOM 1410 N N . ARG B 1 78 ? 24.512 10.763 27.968 1.00 76.45 76 ARG B N 1
ATOM 1411 C CA . ARG B 1 78 ? 23.798 12.044 28.003 1.00 77.60 76 ARG B CA 1
ATOM 1412 C C . ARG B 1 78 ? 22.334 11.954 27.517 1.00 77.37 76 ARG B C 1
ATOM 1413 O O . ARG B 1 78 ? 21.419 12.532 28.138 1.00 77.35 76 ARG B O 1
ATOM 1421 N N . PHE B 1 79 ? 22.117 11.265 26.409 1.00 76.83 77 PHE B N 1
ATOM 1422 C CA . PHE B 1 79 ? 20.778 11.067 25.881 1.00 78.56 77 PHE B CA 1
ATOM 1423 C C . PHE B 1 79 ? 19.930 10.257 26.878 1.00 78.95 77 PHE B C 1
ATOM 1424 O O . PHE B 1 79 ? 18.769 10.581 27.145 1.00 78.89 77 PHE B O 1
ATOM 1432 N N . SER B 1 80 ? 20.544 9.245 27.456 1.00 78.45 78 SER B N 1
ATOM 1433 C CA . SER B 1 80 ? 19.873 8.371 28.410 1.00 79.13 78 SER B CA 1
ATOM 1434 C C . SER B 1 80 ? 19.459 9.091 29.677 1.00 79.99 78 SER B C 1
ATOM 1435 O O . SER B 1 80 ? 18.491 8.718 30.282 1.00 80.30 78 SER B O 1
ATOM 1438 N N . ARG B 1 81 ? 20.196 10.122 30.072 1.00 81.53 79 ARG B N 1
ATOM 1439 C CA . ARG B 1 81 ? 19.849 10.890 31.250 1.00 84.47 79 ARG B CA 1
ATOM 1440 C C . ARG B 1 81 ? 18.604 11.728 30.949 1.00 86.08 79 ARG B C 1
ATOM 1441 O O . ARG B 1 81 ? 18.531 12.424 29.929 1.00 88.46 79 ARG B O 1
ATOM 1449 N N . GL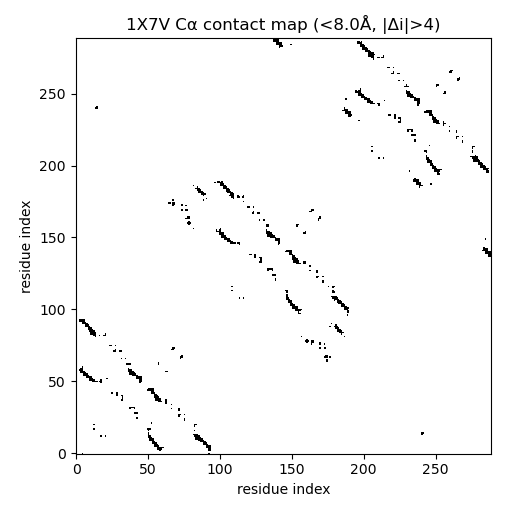Y B 1 82 ? 17.585 11.561 31.770 1.00 86.64 80 GLY B N 1
ATOM 1450 C CA . GLY B 1 82 ? 16.566 12.578 31.947 1.00 88.03 80 GLY B CA 1
ATOM 1451 C C . GLY B 1 82 ? 15.659 12.856 30.777 1.00 88.77 80 GLY B C 1
ATOM 1452 O O . GLY B 1 82 ? 14.866 13.801 30.839 1.00 90.05 80 GLY B O 1
ATOM 1453 N N . ASN B 1 83 ? 15.756 12.068 29.711 1.00 89.16 81 ASN B N 1
ATOM 1454 C CA . ASN B 1 83 ? 14.886 12.268 28.575 1.00 89.29 81 ASN B CA 1
ATOM 1455 C C . ASN B 1 83 ? 13.715 11.294 28.542 1.00 89.58 81 ASN B C 1
ATOM 1456 O O . ASN B 1 83 ? 12.892 11.335 27.625 1.00 90.38 81 ASN B O 1
ATOM 1461 N N . GLU B 1 84 ? 13.613 10.436 29.552 1.00 89.18 82 GLU B N 1
ATOM 1462 C CA . GLU B 1 84 ? 12.495 9.497 29.616 1.00 88.54 82 GLU B CA 1
ATOM 1463 C C . GLU B 1 84 ? 11.157 10.243 29.569 1.00 87.75 82 GLU B C 1
ATOM 1464 O O . GLU B 1 84 ? 10.202 9.774 28.952 1.00 88.14 82 GLU B O 1
ATOM 1470 N N . ALA B 1 85 ? 11.078 11.406 30.199 1.00 86.76 83 ALA B N 1
ATOM 1471 C CA . ALA B 1 85 ? 9.806 12.149 30.208 1.00 86.02 83 ALA B CA 1
ATOM 1472 C C . ALA B 1 85 ? 9.480 12.832 28.873 1.00 85.13 83 ALA B C 1
ATOM 1473 O O . ALA B 1 85 ? 8.310 13.242 28.667 1.00 84.86 83 ALA B O 1
ATOM 1475 N N . LEU B 1 86 ? 10.493 12.962 28.000 1.00 82.56 84 LEU B N 1
ATOM 1476 C CA . LEU B 1 86 ? 10.307 13.480 26.639 1.00 82.27 84 LEU B CA 1
ATOM 1477 C C . LEU B 1 86 ? 9.768 12.467 25.638 1.00 80.86 84 LEU B C 1
ATOM 1478 O O . LEU B 1 86 ? 9.388 12.873 24.558 1.00 80.23 84 LEU B O 1
ATOM 1483 N N . LEU B 1 87 ? 9.854 11.172 25.959 1.00 79.84 85 LEU B N 1
ATOM 1484 C CA . LEU B 1 87 ? 9.513 10.078 25.034 1.00 79.29 85 LEU B CA 1
ATOM 1485 C C . LEU B 1 87 ? 8.165 9.473 25.383 1.00 77.52 85 LEU B C 1
ATOM 1486 O O . LEU B 1 87 ? 7.748 9.423 26.552 1.00 77.86 85 LEU B O 1
ATOM 1491 N N . GLN B 1 88 ? 7.437 9.047 24.381 1.00 74.42 86 GLN B N 1
ATOM 1492 C CA . GLN B 1 88 ? 6.367 8.193 24.671 1.00 74.44 86 GLN B CA 1
ATOM 1493 C C . GLN B 1 88 ? 6.616 6.800 24.148 1.00 72.37 86 GLN B C 1
ATOM 1494 O O . GLN B 1 88 ? 6.069 5.887 24.656 1.00 71.61 86 GLN B O 1
ATOM 1500 N N . ASN B 1 89 ? 7.437 6.663 23.121 1.00 71.31 87 ASN B N 1
ATOM 1501 C CA . ASN B 1 89 ? 7.770 5.320 22.604 1.00 71.42 87 ASN B CA 1
ATOM 1502 C C . ASN B 1 89 ? 9.063 5.305 21.868 1.00 71.73 87 ASN B C 1
ATOM 1503 O O . ASN B 1 89 ? 9.418 6.279 21.211 1.00 70.44 87 ASN B O 1
ATOM 1508 N N . VAL B 1 90 ? 9.799 4.205 21.971 1.00 71.66 88 VAL B N 1
ATOM 1509 C CA . VAL B 1 90 ? 10.953 3.964 21.103 1.00 72.79 88 VAL B CA 1
ATOM 1510 C C . VAL B 1 90 ? 10.846 2.503 20.662 1.00 73.21 88 VAL B C 1
ATOM 1511 O O . VAL B 1 90 ? 10.785 1.595 21.513 1.00 71.03 88 VAL B O 1
ATOM 1515 N N . LYS B 1 91 ? 10.792 2.311 19.351 1.00 73.97 89 LYS B N 1
ATOM 1516 C CA . LYS B 1 91 ? 10.830 1.018 18.707 1.00 74.86 89 LYS B CA 1
ATOM 1517 C C . LYS B 1 91 ? 12.233 0.845 18.120 1.00 74.51 89 LYS B C 1
ATOM 1518 O O . LYS B 1 91 ? 12.797 1.759 17.499 1.00 74.59 89 LYS B O 1
ATOM 1524 N N . ILE B 1 92 ? 12.802 -0.329 18.313 1.00 74.29 90 ILE B N 1
ATOM 1525 C CA . ILE B 1 92 ? 14.101 -0.664 17.776 1.00 74.48 90 ILE B CA 1
ATOM 1526 C C . ILE B 1 92 ? 13.967 -1.868 16.859 1.00 74.22 90 ILE B C 1
ATOM 1527 O O . ILE B 1 92 ? 13.581 -2.951 17.320 1.00 72.73 90 ILE B O 1
ATOM 1532 N N . ASP B 1 93 ? 14.300 -1.676 15.589 1.00 73.76 91 ASP B N 1
ATOM 1533 C CA . ASP B 1 93 ? 14.370 -2.749 14.586 1.00 75.08 91 ASP B CA 1
ATOM 1534 C C . ASP B 1 93 ? 15.812 -3.052 14.291 1.00 73.67 91 ASP B C 1
ATOM 1535 O O . ASP B 1 93 ? 16.650 -2.147 14.134 1.00 73.13 91 ASP B O 1
ATOM 1540 N N . GLN B 1 94 ? 16.103 -4.341 14.267 1.00 71.95 92 GLN B N 1
ATOM 1541 C CA . GLN B 1 94 ? 17.417 -4.887 13.934 1.00 71.63 92 GLN B CA 1
ATOM 1542 C C . GLN B 1 94 ? 17.317 -5.740 12.657 1.00 71.07 92 GLN B C 1
ATOM 1543 O O . GLN B 1 94 ? 16.473 -6.637 12.530 1.00 68.90 92 GLN B O 1
ATOM 1549 N N . LEU B 1 95 ? 18.176 -5.416 11.707 1.00 70.32 93 LEU B N 1
ATOM 1550 C CA . LEU B 1 95 ? 18.070 -5.961 10.401 1.00 70.94 93 LEU B CA 1
ATOM 1551 C C . LEU B 1 95 ? 19.438 -6.091 9.736 1.00 69.81 93 LEU B C 1
ATOM 1552 O O . LEU B 1 95 ? 20.387 -5.413 10.123 1.00 69.69 93 LEU B O 1
ATOM 1557 N N . TYR B 1 96 ? 19.524 -6.965 8.739 1.00 68.83 94 TYR B N 1
ATOM 1558 C CA . TYR B 1 96 ? 20.691 -7.115 7.937 1.00 69.28 94 TYR B CA 1
ATOM 1559 C C . TYR B 1 96 ? 20.388 -6.993 6.464 1.00 68.40 94 TYR B C 1
ATOM 1560 O O . TYR B 1 96 ? 19.404 -7.567 5.948 1.00 67.32 94 TYR B O 1
ATOM 1569 N N . ARG B 1 97 ? 21.242 -6.235 5.774 1.00 69.86 95 ARG B N 1
ATOM 1570 C CA . ARG B 1 97 ? 21.143 -6.056 4.327 1.00 68.36 95 ARG B CA 1
ATOM 1571 C C . ARG B 1 97 ? 21.236 -7.421 3.603 1.00 68.69 95 ARG B C 1
ATOM 1572 O O . ARG B 1 97 ? 22.116 -8.257 3.974 1.00 67.89 95 ARG B O 1
ATOM 1580 N N . LEU B 1 98 ? 20.364 -7.647 2.631 1.00 65.52 96 LEU B N 1
ATOM 1581 C CA . LEU B 1 98 ? 20.501 -8.764 1.722 1.00 64.59 96 LEU B CA 1
ATOM 1582 C C . LEU B 1 98 ? 21.228 -8.299 0.455 1.00 64.14 96 LEU B C 1
ATOM 1583 O O . LEU B 1 98 ? 20.844 -7.308 -0.169 1.00 63.34 96 LEU B O 1
ATOM 1588 N N . ALA B 1 99 ? 22.291 -9.009 0.090 1.00 64.33 97 ALA B N 1
ATOM 1589 C CA . ALA B 1 99 ? 23.037 -8.711 -1.143 1.00 64.62 97 ALA B CA 1
ATOM 1590 C C . ALA B 1 99 ? 23.457 -9.992 -1.856 1.00 64.23 97 ALA B C 1
ATOM 1591 O O . ALA B 1 99 ? 22.974 -11.077 -1.529 1.00 63.68 97 ALA B O 1
ATOM 1593 N N . GLY C 1 1 ? 19.169 24.847 -11.071 1.00 37.15 -1 GLY C N 1
ATOM 1594 C CA . GLY C 1 1 ? 18.425 23.947 -10.131 1.00 37.14 -1 GLY C CA 1
ATOM 1595 C C . GLY C 1 1 ? 19.034 23.882 -8.736 1.00 37.15 -1 GLY C C 1
ATOM 1596 O O . GLY C 1 1 ? 20.090 24.428 -8.489 1.00 36.88 -1 GLY C O 1
ATOM 1597 N N . HIS C 1 2 ? 18.358 23.220 -7.808 1.00 37.98 0 HIS C N 1
ATOM 1598 C CA . HIS C 1 2 ? 18.933 22.970 -6.476 1.00 38.02 0 HIS C CA 1
ATOM 1599 C C . HIS C 1 2 ? 18.535 21.563 -6.057 1.00 38.13 0 HIS C C 1
ATOM 1600 O O . HIS C 1 2 ? 17.514 21.058 -6.511 1.00 36.85 0 HIS C O 1
ATOM 1615 N N . SER C 1 4 ? 17.128 19.118 -3.526 1.00 37.88 2 SER C N 1
ATOM 1616 C CA . SER C 1 4 ? 16.290 19.033 -2.341 1.00 36.36 2 SER C CA 1
ATOM 1617 C C . SER C 1 4 ? 16.758 17.877 -1.486 1.00 34.62 2 SER C C 1
ATOM 1618 O O . SER C 1 4 ? 17.428 16.972 -1.964 1.00 33.43 2 SER C O 1
ATOM 1621 N N . THR C 1 5 ? 16.434 17.913 -0.210 1.00 32.06 3 THR C N 1
ATOM 1622 C CA . THR C 1 5 ? 16.672 16.767 0.645 1.00 32.46 3 THR C CA 1
ATOM 1623 C C . THR C 1 5 ? 15.870 15.628 0.051 1.00 31.04 3 THR C C 1
ATOM 1624 O O . THR C 1 5 ? 14.671 15.805 -0.189 1.00 30.96 3 THR C O 1
ATOM 1628 N N . PRO C 1 6 ? 16.497 14.466 -0.178 1.00 31.60 4 PRO C N 1
ATOM 1629 C CA . PRO C 1 6 ? 15.715 13.352 -0.707 1.00 31.06 4 PRO C CA 1
ATOM 1630 C C . PRO C 1 6 ? 14.595 12.914 0.212 1.00 30.40 4 PRO C C 1
ATOM 1631 O O . PRO C 1 6 ? 14.662 13.090 1.433 1.00 30.12 4 PRO C O 1
ATOM 1635 N N . LEU C 1 7 ? 13.582 12.307 -0.387 1.00 29.41 5 LEU C N 1
ATOM 1636 C CA . LEU C 1 7 ? 12.519 11.675 0.353 1.00 29.09 5 LEU C CA 1
ATOM 1637 C C . LEU C 1 7 ? 12.997 10.270 0.766 1.00 29.03 5 LEU C C 1
ATOM 1638 O O . LEU C 1 7 ? 13.313 9.517 -0.069 1.00 23.74 5 LEU C O 1
ATOM 1643 N N . THR C 1 8 ? 13.101 9.981 2.059 1.00 28.14 6 THR C N 1
ATOM 1644 C CA . THR C 1 8 ? 13.448 8.667 2.522 1.00 29.07 6 THR C CA 1
ATOM 1645 C C . THR C 1 8 ? 12.139 7.897 2.827 1.00 29.43 6 THR C C 1
ATOM 1646 O O . THR C 1 8 ? 11.228 8.398 3.459 1.00 30.10 6 THR C O 1
ATOM 1650 N N . LEU C 1 9 ? 12.085 6.663 2.363 1.00 30.33 7 LEU C N 1
ATOM 1651 C CA . LEU C 1 9 ? 10.987 5.733 2.692 1.00 29.91 7 LEU C CA 1
ATOM 1652 C C . LEU C 1 9 ? 11.549 4.515 3.387 1.00 29.96 7 LEU C C 1
ATOM 1653 O O . LEU C 1 9 ? 12.552 3.987 2.947 1.00 29.66 7 LEU C O 1
ATOM 1658 N N . ILE C 1 10 ? 10.868 4.052 4.442 1.00 30.11 8 ILE C N 1
ATOM 1659 C CA . ILE C 1 10 ? 11.134 2.770 5.028 1.00 30.16 8 ILE C CA 1
ATOM 1660 C C . ILE C 1 10 ? 9.847 1.926 4.862 1.00 29.67 8 ILE C C 1
ATOM 1661 O O . ILE C 1 10 ? 8.734 2.292 5.313 1.00 29.18 8 ILE C O 1
ATOM 1666 N N . ALA C 1 11 ? 9.990 0.830 4.138 1.00 29.21 9 ALA C N 1
ATOM 1667 C CA . ALA C 1 11 ? 8.867 -0.116 3.924 1.00 29.16 9 ALA C CA 1
ATOM 1668 C C . ALA C 1 11 ? 9.083 -1.294 4.814 1.00 30.15 9 ALA C C 1
ATOM 1669 O O . ALA C 1 11 ? 10.131 -1.922 4.729 1.00 30.44 9 ALA C O 1
ATOM 1671 N N . THR C 1 12 ? 8.126 -1.590 5.681 1.00 30.44 10 THR C N 1
ATOM 1672 C CA . THR C 1 12 ? 8.198 -2.734 6.543 1.00 31.16 10 THR C CA 1
ATOM 1673 C C . THR C 1 12 ? 7.184 -3.710 5.989 1.00 30.69 10 THR C C 1
ATOM 1674 O O . THR C 1 12 ? 6.003 -3.401 5.978 1.00 29.36 10 THR C O 1
ATOM 1678 N N . ILE C 1 13 ? 7.688 -4.867 5.531 1.00 30.27 11 ILE C N 1
ATOM 1679 C CA . ILE C 1 13 ? 6.941 -5.855 4.727 1.00 30.58 11 ILE C CA 1
ATOM 1680 C C . ILE C 1 13 ? 6.940 -7.212 5.427 1.00 29.97 11 ILE C C 1
ATOM 1681 O O . ILE C 1 13 ? 8.010 -7.769 5.676 1.00 29.12 11 ILE C O 1
ATOM 1686 N N . THR C 1 14 ? 5.748 -7.704 5.777 1.00 29.55 12 THR C N 1
ATOM 1687 C CA . THR C 1 14 ? 5.554 -8.961 6.493 1.00 29.36 12 THR C CA 1
ATOM 1688 C C . THR C 1 14 ? 5.002 -10.013 5.525 1.00 28.45 12 THR C C 1
ATOM 1689 O O . THR C 1 14 ? 3.916 -9.833 4.943 1.00 27.74 12 THR C O 1
ATOM 1693 N N . ALA C 1 15 ? 5.749 -11.108 5.377 1.00 27.46 13 ALA C N 1
ATOM 1694 C CA . ALA C 1 15 ? 5.328 -12.238 4.602 1.00 27.55 13 ALA C CA 1
ATOM 1695 C C . ALA C 1 15 ? 4.208 -12.941 5.319 1.00 27.70 13 ALA C C 1
ATOM 1696 O O . ALA C 1 15 ? 4.249 -13.087 6.531 1.00 27.75 13 ALA C O 1
ATOM 1698 N N . ALA C 1 16 ? 3.246 -13.445 4.567 1.00 27.91 14 ALA C N 1
ATOM 1699 C CA . ALA C 1 16 ? 2.216 -14.274 5.142 1.00 28.30 14 ALA C CA 1
ATOM 1700 C C . ALA C 1 16 ? 2.910 -15.561 5.610 1.00 28.41 14 ALA C C 1
ATOM 1701 O O . ALA C 1 16 ? 3.867 -15.989 4.991 1.00 27.67 14 ALA C O 1
ATOM 1703 N N . PRO C 1 17 ? 2.416 -16.186 6.685 1.00 29.07 15 PRO C N 1
ATOM 1704 C CA . PRO C 1 17 ? 2.991 -17.442 7.192 1.00 28.84 15 PRO C CA 1
ATOM 1705 C C . PRO C 1 17 ? 3.210 -18.508 6.122 1.00 28.52 15 PRO C C 1
ATOM 1706 O O . PRO C 1 17 ? 2.291 -18.837 5.385 1.00 27.20 15 PRO C O 1
ATOM 1710 N N . GLY C 1 18 ? 4.417 -19.062 6.065 1.00 28.09 16 GLY C N 1
ATOM 1711 C CA . GLY C 1 18 ? 4.758 -20.072 5.077 1.00 28.11 16 GLY C CA 1
ATOM 1712 C C . GLY C 1 18 ? 5.219 -19.537 3.739 1.00 27.80 16 GLY C C 1
ATOM 1713 O O . GLY C 1 18 ? 5.488 -20.308 2.833 1.00 26.63 16 GLY C O 1
ATOM 1714 N N . HIS C 1 19 ? 5.330 -18.218 3.608 1.00 28.08 17 HIS C N 1
ATOM 1715 C CA . HIS C 1 19 ? 5.662 -17.618 2.305 1.00 28.42 17 HIS C CA 1
ATOM 1716 C C . HIS C 1 19 ? 6.905 -16.724 2.281 1.00 28.80 17 HIS C C 1
ATOM 1717 O O . HIS C 1 19 ? 7.050 -15.918 1.351 1.00 28.01 17 HIS C O 1
ATOM 1724 N N . ALA C 1 20 ? 7.800 -16.848 3.263 1.00 28.81 18 ALA C N 1
ATOM 1725 C CA . ALA C 1 20 ? 8.940 -15.903 3.311 1.00 29.03 18 ALA C CA 1
ATOM 1726 C C . ALA C 1 20 ? 9.900 -16.117 2.146 1.00 28.58 18 ALA C C 1
ATOM 1727 O O . ALA C 1 20 ? 10.522 -15.163 1.700 1.00 27.10 18 ALA C O 1
ATOM 1729 N N . GLU C 1 21 ? 10.033 -17.352 1.642 1.00 28.89 19 GLU C N 1
ATOM 1730 C CA . GLU C 1 21 ? 10.987 -17.582 0.554 1.00 29.67 19 GLU C CA 1
ATOM 1731 C C . GLU C 1 21 ? 10.462 -16.977 -0.731 1.00 29.76 19 GLU C C 1
ATOM 1732 O O . GLU C 1 21 ? 11.201 -16.288 -1.421 1.00 29.41 19 GLU C O 1
ATOM 1738 N N . ALA C 1 22 ? 9.175 -17.174 -1.019 1.00 29.77 20 ALA C N 1
ATOM 1739 C CA . ALA C 1 22 ? 8.561 -16.576 -2.222 1.00 29.83 20 ALA C CA 1
ATOM 1740 C C . ALA C 1 22 ? 8.600 -15.058 -2.148 1.00 29.93 20 ALA C C 1
ATOM 1741 O O . ALA C 1 22 ? 8.953 -14.391 -3.128 1.00 29.16 20 ALA C O 1
ATOM 1743 N N . LEU C 1 23 ? 8.293 -14.514 -0.980 1.00 30.41 21 LEU C N 1
ATOM 1744 C CA . LEU C 1 23 ? 8.321 -13.073 -0.828 1.00 30.81 21 LEU C CA 1
ATOM 1745 C C . LEU C 1 23 ? 9.752 -12.542 -0.996 1.00 30.97 21 LEU C C 1
ATOM 1746 O O . LEU C 1 23 ? 9.962 -11.580 -1.717 1.00 30.62 21 LEU C O 1
ATOM 1751 N N . GLU C 1 24 ? 10.737 -13.182 -0.371 1.00 31.22 22 GLU C N 1
ATOM 1752 C CA . GLU C 1 24 ? 12.111 -12.650 -0.459 1.00 31.53 22 GLU C CA 1
ATOM 1753 C C . GLU C 1 24 ? 12.549 -12.625 -1.928 1.00 30.75 22 GLU C C 1
ATOM 1754 O O . GLU C 1 24 ? 13.169 -11.676 -2.405 1.00 29.89 22 GLU C O 1
ATOM 1760 N N . ARG C 1 25 ? 12.233 -13.698 -2.625 1.00 30.06 23 ARG C N 1
ATOM 1761 C CA . ARG C 1 25 ? 12.417 -13.782 -4.064 1.00 30.70 23 ARG C CA 1
ATOM 1762 C C . ARG C 1 25 ? 11.780 -12.631 -4.800 1.00 29.13 23 ARG C C 1
ATOM 1763 O O . ARG C 1 25 ? 12.397 -12.085 -5.692 1.00 29.80 23 ARG C O 1
ATOM 1771 N N . GLU C 1 26 ? 10.551 -12.270 -4.456 1.00 29.15 24 GLU C N 1
ATOM 1772 C CA . GLU C 1 26 ? 9.821 -11.212 -5.197 1.00 30.14 24 GLU C CA 1
ATOM 1773 C C . GLU C 1 26 ? 10.403 -9.842 -4.870 1.00 29.91 24 GLU C C 1
ATOM 1774 O O . GLU C 1 26 ? 10.466 -8.914 -5.716 1.00 29.91 24 GLU C O 1
ATOM 1780 N N . LEU C 1 27 ? 10.816 -9.683 -3.624 1.00 28.92 25 LEU C N 1
ATOM 1781 C CA . LEU C 1 27 ? 11.419 -8.425 -3.213 1.00 29.44 25 LEU C CA 1
ATOM 1782 C C . LEU C 1 27 ? 12.828 -8.223 -3.790 1.00 29.49 25 LEU C C 1
ATOM 1783 O O . LEU C 1 27 ? 13.193 -7.111 -4.211 1.00 30.44 25 LEU C O 1
ATOM 1788 N N . ARG C 1 28 ? 13.622 -9.288 -3.832 1.00 29.68 26 ARG C N 1
ATOM 1789 C CA . ARG C 1 28 ? 14.957 -9.221 -4.428 1.00 31.06 26 ARG C CA 1
ATOM 1790 C C . ARG C 1 28 ? 14.917 -8.773 -5.896 1.00 31.25 26 ARG C C 1
ATOM 1791 O O . ARG C 1 28 ? 15.767 -7.986 -6.332 1.00 31.40 26 ARG C O 1
ATOM 1799 N N . ALA C 1 29 ? 13.912 -9.241 -6.622 1.00 31.19 27 ALA C N 1
ATOM 1800 C CA . ALA C 1 29 ? 13.645 -8.809 -8.006 1.00 31.45 27 ALA C CA 1
ATOM 1801 C C . ALA C 1 29 ? 13.448 -7.325 -8.221 1.00 31.17 27 ALA C C 1
ATOM 1802 O O . ALA C 1 29 ? 13.668 -6.847 -9.330 1.00 30.85 27 ALA C O 1
ATOM 1804 N N . LEU C 1 30 ? 12.970 -6.608 -7.210 1.00 30.10 28 LEU C N 1
ATOM 1805 C CA . LEU C 1 30 ? 12.713 -5.186 -7.355 1.00 30.78 28 LEU C CA 1
ATOM 1806 C C . LEU C 1 30 ? 14.002 -4.374 -7.304 1.00 29.77 28 LEU C C 1
ATOM 1807 O O . LEU C 1 30 ? 14.029 -3.204 -7.757 1.00 28.77 28 LEU C O 1
ATOM 1812 N N . VAL C 1 31 ? 15.027 -4.956 -6.693 1.00 28.92 29 VAL C N 1
ATOM 1813 C CA . VAL C 1 31 ? 16.180 -4.155 -6.227 1.00 27.86 29 VAL C CA 1
ATOM 1814 C C . VAL C 1 31 ? 16.997 -3.589 -7.382 1.00 27.70 29 VAL C C 1
ATOM 1815 O O . VAL C 1 31 ? 17.170 -2.373 -7.457 1.00 27.27 29 VAL C O 1
ATOM 1819 N N . ALA C 1 32 ? 17.440 -4.419 -8.329 1.00 26.91 30 ALA C N 1
ATOM 1820 C CA . ALA C 1 32 ? 18.315 -3.881 -9.390 1.00 28.26 30 ALA C CA 1
ATOM 1821 C C . ALA C 1 32 ? 17.582 -2.878 -10.261 1.00 28.04 30 ALA C C 1
ATOM 1822 O O . ALA C 1 32 ? 18.110 -1.794 -10.481 1.00 27.79 30 ALA C O 1
ATOM 1824 N N . PRO C 1 33 ? 16.370 -3.214 -10.741 1.00 27.21 31 PRO C N 1
ATOM 1825 C CA . PRO C 1 33 ? 15.715 -2.226 -11.559 1.00 27.35 31 PRO C CA 1
ATOM 1826 C C . PRO C 1 33 ? 15.391 -0.958 -10.820 1.00 26.89 31 PRO C C 1
ATOM 1827 O O . PRO C 1 33 ? 15.448 0.131 -11.428 1.00 28.86 31 PRO C O 1
ATOM 1831 N N . SER C 1 34 ? 15.048 -1.059 -9.541 1.00 26.93 32 SER C N 1
ATOM 1832 C CA . SER C 1 34 ? 14.673 0.151 -8.767 1.00 27.24 32 SER C CA 1
ATOM 1833 C C . SER C 1 34 ? 15.914 1.028 -8.545 1.00 27.59 32 SER C C 1
ATOM 1834 O O . SER C 1 34 ? 15.864 2.235 -8.742 1.00 26.36 32 SER C O 1
ATOM 1837 N N . ARG C 1 35 ? 17.027 0.413 -8.163 1.00 28.27 33 ARG C N 1
ATOM 1838 C CA . ARG C 1 35 ? 18.346 1.139 -8.079 1.00 28.71 33 ARG C CA 1
ATOM 1839 C C . ARG C 1 35 ? 18.738 1.884 -9.367 1.00 28.73 33 ARG C C 1
ATOM 1840 O O . ARG C 1 35 ? 19.275 3.017 -9.336 1.00 30.96 33 ARG C O 1
ATOM 1848 N N . ALA C 1 36 ? 18.406 1.307 -10.507 1.00 28.10 34 ALA C N 1
ATOM 1849 C CA . ALA C 1 36 ? 18.809 1.855 -11.803 1.00 28.10 34 ALA C CA 1
ATOM 1850 C C . ALA C 1 36 ? 18.005 3.120 -12.164 1.00 28.04 34 ALA C C 1
ATOM 1851 O O . ALA C 1 36 ? 18.457 3.899 -12.980 1.00 26.81 34 ALA C O 1
ATOM 1853 N N . GLU C 1 37 ? 16.834 3.319 -11.554 1.00 27.85 35 GLU C N 1
ATOM 1854 C CA . GLU C 1 37 ? 15.968 4.440 -11.893 1.00 27.42 35 GLU C CA 1
ATOM 1855 C C . GLU C 1 37 ? 16.725 5.732 -11.635 1.00 27.38 35 GLU C C 1
ATOM 1856 O O . GLU C 1 37 ? 17.352 5.883 -10.596 1.00 25.16 35 GLU C O 1
ATOM 1862 N N . ALA C 1 38 ? 16.608 6.646 -12.577 1.00 27.77 36 ALA C N 1
ATOM 1863 C CA . ALA C 1 38 ? 17.355 7.909 -12.556 1.00 30.13 36 ALA C CA 1
ATOM 1864 C C . ALA C 1 38 ? 17.250 8.628 -11.236 1.00 30.42 36 ALA C C 1
ATOM 1865 O O . ALA C 1 38 ? 18.249 9.251 -10.793 1.00 32.98 36 ALA C O 1
ATOM 1867 N N . GLY C 1 39 ? 16.039 8.660 -10.683 1.00 29.87 37 GLY C N 1
ATOM 1868 C CA . GLY C 1 39 ? 15.755 9.374 -9.449 1.00 30.40 37 GLY C CA 1
ATOM 1869 C C . GLY C 1 39 ? 15.952 8.634 -8.144 1.00 30.45 37 GLY C C 1
ATOM 1870 O O . GLY C 1 39 ? 15.590 9.165 -7.077 1.00 30.86 37 GLY C O 1
ATOM 1871 N N . CYS C 1 40 ? 16.475 7.407 -8.202 1.00 31.09 38 CYS C N 1
ATOM 1872 C CA . CYS C 1 40 ? 16.640 6.609 -6.985 1.00 31.41 38 CYS C CA 1
ATOM 1873 C C . CYS C 1 40 ? 18.045 6.810 -6.440 1.00 31.70 38 CYS C C 1
ATOM 1874 O O . CYS C 1 40 ? 19.005 6.524 -7.139 1.00 33.31 38 CYS C O 1
ATOM 1877 N N . LEU C 1 41 ? 18.139 7.285 -5.196 1.00 31.57 39 LEU C N 1
ATOM 1878 C CA . LEU C 1 41 ? 19.401 7.495 -4.462 1.00 32.05 39 LEU C CA 1
ATOM 1879 C C . LEU C 1 41 ? 19.815 6.305 -3.557 1.00 32.54 39 LEU C C 1
ATOM 1880 O O . LEU C 1 41 ? 21.018 6.123 -3.200 1.00 31.91 39 LEU C O 1
ATOM 1885 N N . GLN C 1 42 ? 18.845 5.466 -3.213 1.00 31.37 40 GLN C N 1
ATOM 1886 C CA . GLN C 1 42 ? 19.133 4.295 -2.393 1.00 30.91 40 GLN C CA 1
ATOM 1887 C C . GLN C 1 42 ? 17.932 3.383 -2.537 1.00 29.21 40 GLN C C 1
ATOM 1888 O O . GLN C 1 42 ? 16.792 3.830 -2.580 1.00 28.15 40 GLN C O 1
ATOM 1894 N N . TYR C 1 43 ? 18.194 2.106 -2.632 1.00 28.13 41 TYR C N 1
ATOM 1895 C CA . TYR C 1 43 ? 17.106 1.103 -2.582 1.00 27.82 41 TYR C CA 1
ATOM 1896 C C . TYR C 1 43 ? 17.725 -0.188 -2.086 1.00 28.34 41 TYR C C 1
ATOM 1897 O O . TYR C 1 43 ? 18.332 -0.890 -2.849 1.00 28.89 41 TYR C O 1
ATOM 1906 N N . ASP C 1 44 ? 17.615 -0.436 -0.786 1.00 28.70 42 ASP C N 1
ATOM 1907 C CA . ASP C 1 44 ? 18.312 -1.503 -0.094 1.00 29.02 42 ASP C CA 1
ATOM 1908 C C . ASP C 1 44 ? 17.300 -2.384 0.628 1.00 28.99 42 ASP C C 1
ATOM 1909 O O . ASP C 1 44 ? 16.467 -1.905 1.407 1.00 30.00 42 ASP C O 1
ATOM 1914 N N . LEU C 1 45 ? 17.463 -3.679 0.414 1.00 28.70 43 LEU C N 1
ATOM 1915 C CA . LEU C 1 45 ? 16.596 -4.725 1.000 1.00 27.94 43 LEU C CA 1
ATOM 1916 C C . LEU C 1 45 ? 17.289 -5.343 2.201 1.00 27.24 43 LEU C C 1
ATOM 1917 O O . LEU C 1 45 ? 18.451 -5.654 2.122 1.00 26.06 43 LEU C O 1
ATOM 1922 N N . HIS C 1 46 ? 16.552 -5.520 3.290 1.00 27.27 44 HIS C N 1
ATOM 1923 C CA . HIS C 1 46 ? 17.040 -6.154 4.517 1.00 27.59 44 HIS C CA 1
ATOM 1924 C C . HIS C 1 46 ? 16.072 -7.164 5.096 1.00 27.23 44 HIS C C 1
ATOM 1925 O O . HIS C 1 46 ? 14.861 -7.034 4.914 1.00 25.76 44 HIS C O 1
ATOM 1932 N N . GLN C 1 47 ? 16.604 -8.147 5.822 1.00 26.94 45 GLN C N 1
ATOM 1933 C CA . GLN C 1 47 ? 15.769 -9.062 6.599 1.00 27.33 45 GLN C CA 1
ATOM 1934 C C . GLN C 1 47 ? 15.910 -8.727 8.117 1.00 27.02 45 GLN C C 1
ATOM 1935 O O . GLN C 1 47 ? 16.997 -8.433 8.595 1.00 27.00 45 GLN C O 1
ATOM 1941 N N . ASP C 1 48 ? 14.807 -8.770 8.851 1.00 27.18 46 ASP C N 1
ATOM 1942 C CA . ASP C 1 48 ? 14.847 -8.675 10.312 1.00 27.59 46 ASP C CA 1
ATOM 1943 C C . ASP C 1 48 ? 15.808 -9.719 10.900 1.00 27.36 46 ASP C C 1
ATOM 1944 O O . ASP C 1 48 ? 15.789 -10.892 10.528 1.00 27.02 46 ASP C O 1
ATOM 1949 N N . ARG C 1 49 ? 16.590 -9.303 11.883 1.00 27.11 47 ARG C N 1
ATOM 1950 C CA . ARG C 1 49 ? 17.514 -10.199 12.560 1.00 29.28 47 ARG C CA 1
ATOM 1951 C C . ARG C 1 49 ? 16.832 -11.371 13.288 1.00 28.96 47 ARG C C 1
ATOM 1952 O O . ARG C 1 49 ? 17.450 -12.446 13.389 1.00 26.75 47 ARG C O 1
ATOM 1960 N N . HIS C 1 50 ? 15.626 -11.164 13.829 1.00 30.01 48 HIS C N 1
ATOM 1961 C CA . HIS C 1 50 ? 14.947 -12.118 14.716 1.00 31.77 48 HIS C CA 1
ATOM 1962 C C . HIS C 1 50 ? 13.566 -12.517 14.241 1.00 32.59 48 HIS C C 1
ATOM 1963 O O . HIS C 1 50 ? 12.814 -13.036 15.047 1.00 35.12 48 HIS C O 1
ATOM 1970 N N . ASP C 1 51 ? 13.184 -12.225 12.998 1.00 32.95 49 ASP C N 1
ATOM 1971 C CA . ASP C 1 51 ? 11.913 -12.703 12.453 1.00 32.78 49 ASP C CA 1
ATOM 1972 C C . ASP C 1 51 ? 12.065 -12.928 10.963 1.00 32.42 49 ASP C C 1
ATOM 1973 O O . ASP C 1 51 ? 12.220 -11.970 10.201 1.00 32.02 49 ASP C O 1
ATOM 1978 N N . SER C 1 52 ? 12.027 -14.197 10.558 1.00 31.35 50 SER C N 1
ATOM 1979 C CA . SER C 1 52 ? 12.290 -14.603 9.168 1.00 31.66 50 SER C CA 1
ATOM 1980 C C . SER C 1 52 ? 11.241 -14.091 8.180 1.00 32.43 50 SER C C 1
ATOM 1981 O O . SER C 1 52 ? 11.487 -14.092 6.989 1.00 32.80 50 SER C O 1
ATOM 1984 N N . HIS C 1 53 ? 10.075 -13.681 8.668 1.00 32.39 51 HIS C N 1
ATOM 1985 C CA . HIS C 1 53 ? 9.013 -13.171 7.784 1.00 32.07 51 HI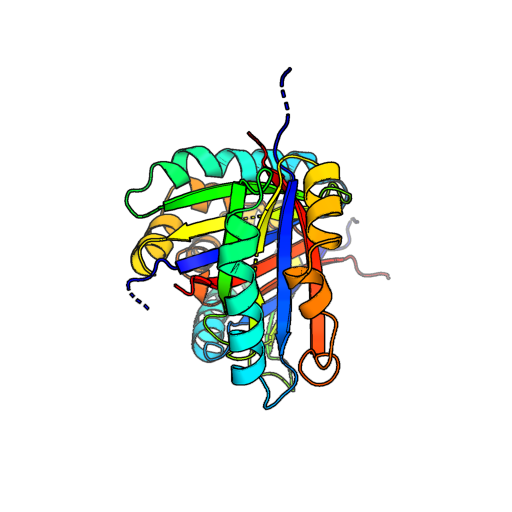S C CA 1
ATOM 1986 C C . HIS C 1 53 ? 8.947 -11.651 7.678 1.00 31.74 51 HIS C C 1
ATOM 1987 O O . HIS C 1 53 ? 8.066 -11.143 6.977 1.00 31.91 51 HIS C O 1
ATOM 1994 N N . LEU C 1 54 ? 9.833 -10.933 8.377 1.00 31.20 52 LEU C N 1
ATOM 1995 C CA . LEU C 1 54 ? 9.902 -9.457 8.284 1.00 30.97 52 LEU C CA 1
ATOM 1996 C C . LEU C 1 54 ? 11.085 -8.976 7.450 1.00 29.30 52 LEU C C 1
ATOM 1997 O O . LEU C 1 54 ? 12.214 -9.337 7.717 1.00 26.89 52 LEU C O 1
ATOM 2002 N N . PHE C 1 55 ? 10.787 -8.098 6.499 1.00 27.85 53 PHE C N 1
ATOM 2003 C CA . PHE C 1 55 ? 11.760 -7.501 5.606 1.00 27.09 53 PHE C CA 1
ATOM 2004 C C . PHE C 1 55 ? 11.602 -6.003 5.662 1.00 27.35 53 PHE C C 1
ATOM 2005 O O . PHE C 1 55 ? 10.511 -5.489 6.013 1.00 26.14 53 PHE C O 1
ATOM 2013 N N . TYR C 1 56 ? 12.667 -5.297 5.270 1.00 27.43 54 TYR C N 1
ATOM 2014 C CA . TYR C 1 56 ? 12.670 -3.824 5.270 1.00 27.54 54 TYR C CA 1
ATOM 2015 C C . TYR C 1 56 ? 13.288 -3.343 3.993 1.00 27.92 54 TYR C C 1
ATOM 2016 O O . TYR C 1 56 ? 14.378 -3.759 3.640 1.00 27.67 54 TYR C O 1
ATOM 2033 N N . ILE C 1 58 ? 14.786 0.115 2.583 1.00 29.55 56 ILE C N 1
ATOM 2034 C CA . ILE C 1 58 ? 15.181 1.490 2.884 1.00 30.52 56 ILE C CA 1
ATOM 2035 C C . ILE C 1 58 ? 15.445 2.191 1.548 1.00 30.06 56 ILE C C 1
ATOM 2036 O O . ILE C 1 58 ? 16.294 1.750 0.753 1.00 29.93 56 ILE C O 1
ATOM 2041 N N . GLU C 1 59 ? 14.723 3.274 1.275 1.00 29.79 57 GLU C N 1
ATOM 2042 C CA . GLU C 1 59 ? 14.763 3.881 -0.084 1.00 29.30 57 GLU C CA 1
ATOM 2043 C C . GLU C 1 59 ? 14.988 5.383 0.047 1.00 29.73 57 GLU C C 1
ATOM 2044 O O . GLU C 1 59 ? 14.571 5.987 1.026 1.00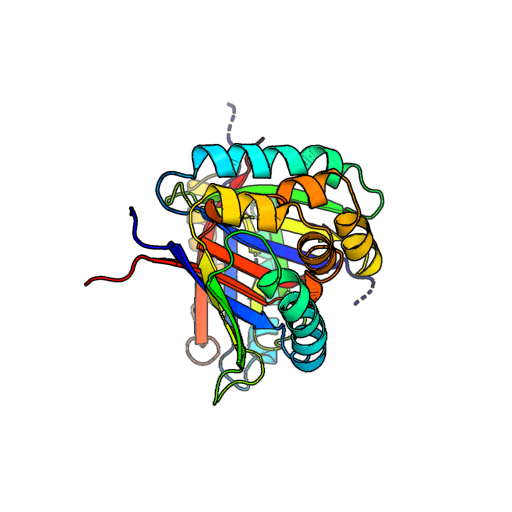 28.83 57 GLU C O 1
ATOM 2050 N N . GLN C 1 60 ? 15.634 5.960 -0.944 1.00 29.48 58 GLN C N 1
ATOM 2051 C CA . GLN C 1 60 ? 15.700 7.427 -1.070 1.00 29.47 58 GLN C CA 1
ATOM 2052 C C . GLN C 1 60 ? 15.385 7.793 -2.496 1.00 29.65 58 GLN C C 1
ATOM 2053 O O . GLN C 1 60 ? 15.969 7.200 -3.437 1.00 29.19 58 GLN C O 1
ATOM 2059 N N . TRP C 1 61 ? 14.494 8.790 -2.643 1.00 29.86 59 TRP C N 1
ATOM 2060 C CA . TRP C 1 61 ? 13.993 9.240 -3.936 1.00 30.71 59 TRP C CA 1
ATOM 2061 C C . TRP C 1 61 ? 14.324 10.749 -4.076 1.00 30.61 59 TRP C C 1
ATOM 2062 O O . TRP C 1 61 ? 14.280 11.490 -3.079 1.00 29.60 59 TRP C O 1
ATOM 2073 N N . ARG C 1 62 ? 14.691 11.184 -5.278 1.00 30.87 60 ARG C N 1
ATOM 2074 C CA . ARG C 1 62 ? 15.045 12.578 -5.497 1.00 31.45 60 ARG C CA 1
ATOM 2075 C C . ARG C 1 62 ? 13.923 13.510 -5.021 1.00 32.01 60 ARG C C 1
ATOM 2076 O O . ARG C 1 62 ? 14.178 14.515 -4.352 1.00 32.23 60 ARG C O 1
ATOM 2084 N N . ASP C 1 63 ? 12.685 13.147 -5.339 1.00 32.11 61 ASP C N 1
ATOM 2085 C CA . ASP C 1 63 ? 11.498 13.943 -5.015 1.00 33.01 61 ASP C CA 1
ATOM 2086 C C . ASP C 1 63 ? 10.227 13.088 -5.251 1.00 32.65 61 ASP C C 1
ATOM 2087 O O . ASP C 1 63 ? 10.326 11.937 -5.685 1.00 30.83 61 ASP C O 1
ATOM 2092 N N . ASP C 1 64 ? 9.058 13.661 -4.962 1.00 32.70 62 ASP C N 1
ATOM 2093 C CA . ASP C 1 64 ? 7.761 12.974 -5.142 1.00 33.20 62 ASP C CA 1
ATOM 2094 C C . ASP C 1 64 ? 7.583 12.506 -6.596 1.00 32.79 62 ASP C C 1
ATOM 2095 O O . ASP C 1 64 ? 6.994 11.456 -6.843 1.00 32.72 62 ASP C O 1
ATOM 2100 N N . ALA C 1 65 ? 8.054 13.277 -7.565 1.00 32.57 63 ALA C N 1
ATOM 2101 C CA . ALA C 1 65 ? 7.862 12.876 -8.975 1.00 31.99 63 ALA C CA 1
ATOM 2102 C C . ALA C 1 65 ? 8.627 11.585 -9.270 1.00 31.09 63 ALA C C 1
ATOM 2103 O O . ALA C 1 65 ? 8.111 10.739 -9.989 1.00 29.03 63 ALA C O 1
ATOM 2105 N N . ALA C 1 66 ? 9.851 11.458 -8.753 1.00 29.97 64 ALA C N 1
ATOM 2106 C CA . ALA C 1 66 ? 10.645 10.227 -8.965 1.00 30.65 64 ALA C CA 1
ATOM 2107 C C . ALA C 1 66 ? 9.971 9.035 -8.282 1.00 30.42 64 ALA C C 1
ATOM 2108 O O . ALA C 1 66 ? 9.895 7.943 -8.870 1.00 30.52 64 ALA C O 1
ATOM 2110 N N . LEU C 1 67 ? 9.391 9.272 -7.094 1.00 29.88 65 LEU C N 1
ATOM 2111 C CA . LEU C 1 67 ? 8.650 8.203 -6.397 1.00 30.40 65 LEU C CA 1
ATOM 2112 C C . LEU C 1 67 ? 7.413 7.818 -7.197 1.00 29.91 65 LEU C C 1
ATOM 2113 O O . LEU C 1 67 ? 7.144 6.638 -7.385 1.00 29.95 65 LEU C O 1
ATOM 2118 N N . GLU C 1 68 ? 6.671 8.814 -7.674 1.00 29.96 66 GLU C N 1
ATOM 2119 C CA . GLU C 1 68 ? 5.486 8.575 -8.474 1.00 30.86 66 GLU C CA 1
ATOM 2120 C C . GLU C 1 68 ? 5.847 7.739 -9.728 1.00 30.64 66 GLU C C 1
ATOM 2121 O O . GLU C 1 68 ? 5.159 6.764 -10.092 1.00 30.22 66 GLU C O 1
ATOM 2127 N N . ARG C 1 69 ? 6.939 8.088 -10.403 1.00 30.05 67 ARG C N 1
ATOM 2128 C CA . ARG C 1 69 ? 7.318 7.306 -11.588 1.00 29.80 67 ARG C CA 1
ATOM 2129 C C . ARG C 1 69 ? 7.660 5.867 -11.153 1.00 29.36 67 ARG C C 1
ATOM 2130 O O . ARG C 1 69 ? 7.291 4.936 -11.844 1.00 29.10 67 ARG C O 1
ATOM 2138 N N . HIS C 1 70 ? 8.350 5.707 -10.041 1.00 29.37 68 HIS C N 1
ATOM 2139 C CA . HIS C 1 70 ? 8.695 4.363 -9.506 1.00 30.75 68 HIS C CA 1
ATOM 2140 C C . HIS C 1 70 ? 7.420 3.518 -9.358 1.00 31.75 68 HIS C C 1
ATOM 2141 O O . HIS C 1 70 ? 7.420 2.323 -9.633 1.00 29.26 68 HIS C O 1
ATOM 2148 N N . GLN C 1 71 ? 6.335 4.160 -8.906 1.00 32.58 69 GLN C N 1
ATOM 2149 C CA . GLN C 1 71 ? 5.045 3.488 -8.782 1.00 34.99 69 GLN C CA 1
ATOM 2150 C C . GLN C 1 71 ? 4.337 3.173 -10.131 1.00 35.77 69 GLN C C 1
ATOM 2151 O O . GLN C 1 71 ? 3.322 2.461 -10.111 1.00 36.50 69 GLN C O 1
ATOM 2157 N N . ASN C 1 72 ? 4.847 3.722 -11.259 1.00 36.58 70 ASN C N 1
ATOM 2158 C CA . ASN C 1 72 ? 4.401 3.421 -12.655 1.00 36.01 70 ASN C CA 1
ATOM 2159 C C . ASN C 1 72 ? 5.168 2.231 -13.310 1.00 35.77 70 ASN C C 1
ATOM 2160 O O . ASN C 1 72 ? 4.775 1.743 -14.389 1.00 34.48 70 ASN C O 1
ATOM 2165 N N . THR C 1 73 ? 6.263 1.770 -12.693 1.00 35.46 71 THR C N 1
ATOM 2166 C CA . THR C 1 73 ? 7.198 0.866 -13.387 1.00 35.47 71 THR C CA 1
ATOM 2167 C C . THR C 1 73 ? 6.725 -0.592 -13.468 1.00 35.64 71 THR C C 1
ATOM 2168 O O . THR C 1 73 ? 6.012 -1.079 -12.577 1.00 34.96 71 THR C O 1
ATOM 2172 N N . GLU C 1 74 ? 7.150 -1.298 -14.522 1.00 36.43 72 GLU C N 1
ATOM 2173 C CA . GLU C 1 74 ? 6.751 -2.700 -14.691 1.00 36.15 72 GLU C CA 1
ATOM 2174 C C . GLU C 1 74 ? 7.084 -3.486 -13.440 1.00 36.56 72 GLU C C 1
ATOM 2175 O O . GLU C 1 74 ? 6.246 -4.250 -12.964 1.00 35.42 72 GLU C O 1
ATOM 2181 N N . HIS C 1 75 ? 8.297 -3.275 -12.894 1.00 37.15 73 HIS C N 1
ATOM 2182 C CA . HIS C 1 75 ? 8.776 -4.069 -11.736 1.00 38.00 73 HIS C CA 1
ATOM 2183 C C . HIS C 1 75 ? 7.978 -3.774 -10.464 1.00 38.79 73 HIS C C 1
ATOM 2184 O O . HIS C 1 75 ? 7.684 -4.687 -9.695 1.00 39.69 73 HIS C O 1
ATOM 2191 N N . PHE C 1 76 ? 7.570 -2.521 -10.273 1.00 39.36 74 PHE C N 1
ATOM 2192 C CA . PHE C 1 76 ? 6.699 -2.182 -9.146 1.00 39.98 74 PHE C CA 1
ATOM 2193 C C . PHE C 1 76 ? 5.254 -2.733 -9.335 1.00 40.48 74 PHE C C 1
ATOM 2194 O O . PHE C 1 76 ? 4.731 -3.393 -8.427 1.00 41.15 74 PHE C O 1
ATOM 2202 N N . LEU C 1 77 ? 4.651 -2.495 -10.503 1.00 40.38 75 LEU C N 1
ATOM 2203 C CA . LEU C 1 77 ? 3.341 -3.058 -10.844 1.00 41.90 75 LEU C CA 1
ATOM 2204 C C . LEU C 1 77 ? 3.301 -4.598 -10.816 1.00 42.67 75 LEU C C 1
ATOM 2205 O O . LEU C 1 77 ? 2.242 -5.185 -10.582 1.00 43.51 75 LEU C O 1
ATOM 2210 N N . ARG C 1 78 ? 4.436 -5.231 -11.115 1.00 43.47 76 ARG C N 1
ATOM 2211 C CA . ARG C 1 78 ? 4.600 -6.674 -10.964 1.00 44.48 76 ARG C CA 1
ATOM 2212 C C . ARG C 1 78 ? 4.418 -6.994 -9.480 1.00 44.56 76 ARG C C 1
ATOM 2213 O O . ARG C 1 78 ? 3.702 -7.918 -9.105 1.00 45.29 76 ARG C O 1
ATOM 2221 N N . PHE C 1 79 ? 5.007 -6.193 -8.614 1.00 45.29 77 PHE C N 1
ATOM 2222 C CA . PHE C 1 79 ? 4.873 -6.458 -7.167 1.00 45.79 77 PHE C CA 1
ATOM 2223 C C . PHE C 1 79 ? 3.467 -6.113 -6.603 1.00 46.39 77 PHE C C 1
ATOM 2224 O O . PHE C 1 79 ? 3.312 -5.831 -5.422 1.00 47.40 77 PHE C O 1
ATOM 2232 N N . SER C 1 80 ? 2.450 -6.173 -7.455 1.00 47.58 78 SER C N 1
ATOM 2233 C CA . SER C 1 80 ? 1.048 -5.955 -7.071 1.00 47.22 78 SER C CA 1
ATOM 2234 C C . SER C 1 80 ? 0.201 -6.995 -7.798 1.00 48.13 78 SER C C 1
ATOM 2235 O O . SER C 1 80 ? -0.835 -6.695 -8.412 1.00 48.16 78 SER C O 1
ATOM 2238 N N . ARG C 1 81 ? 0.668 -8.241 -7.708 1.00 48.76 79 ARG C N 1
ATOM 2239 C CA . ARG C 1 81 ? 0.110 -9.339 -8.447 1.00 49.20 79 ARG C CA 1
ATOM 2240 C C . ARG C 1 81 ? 0.446 -10.652 -7.728 1.00 48.98 79 ARG C C 1
ATOM 2241 O O . ARG C 1 81 ? 1.615 -10.932 -7.465 1.00 49.50 79 ARG C O 1
ATOM 2249 N N . GLY C 1 82 ? -0.579 -11.433 -7.386 1.00 48.69 80 GLY C N 1
ATOM 2250 C CA . GLY C 1 82 ? -0.386 -12.775 -6.807 1.00 48.17 80 GLY C CA 1
ATOM 2251 C C . GLY C 1 82 ? 0.287 -12.757 -5.449 1.00 47.30 80 GLY C C 1
ATOM 2252 O O . GLY C 1 82 ? 0.802 -13.775 -4.984 1.00 47.65 80 GLY C O 1
ATOM 2253 N N . ASN C 1 83 ? 0.285 -11.590 -4.818 1.00 46.43 81 ASN C N 1
ATOM 2254 C CA . ASN C 1 83 ? 0.996 -11.391 -3.574 1.00 45.26 81 ASN C CA 1
ATOM 2255 C C . ASN C 1 83 ? 0.096 -11.154 -2.355 1.00 44.70 81 ASN C C 1
ATOM 2256 O O . ASN C 1 83 ? 0.587 -11.236 -1.235 1.00 44.46 81 ASN C O 1
ATOM 2261 N N . GLU C 1 84 ? -1.202 -10.895 -2.546 1.00 43.96 82 GLU C N 1
ATOM 2262 C CA . GLU C 1 84 ? -2.140 -10.835 -1.402 1.00 43.69 82 GLU C CA 1
ATOM 2263 C C . GLU C 1 84 ? -1.988 -12.105 -0.551 1.00 43.30 82 GLU C C 1
ATOM 2264 O O . GLU C 1 84 ? -2.116 -12.061 0.696 1.00 43.66 82 GLU C O 1
ATOM 2270 N N . ALA C 1 85 ? -1.753 -13.224 -1.254 1.00 41.93 83 ALA C N 1
ATOM 2271 C CA . ALA C 1 85 ? -1.405 -14.499 -0.641 1.00 41.04 83 ALA C CA 1
ATOM 2272 C C . ALA C 1 85 ? -0.004 -14.514 0.015 1.00 40.03 83 ALA C C 1
ATOM 2273 O O . ALA C 1 85 ? 0.181 -15.169 1.028 1.00 40.08 83 ALA C O 1
ATOM 2275 N N . LEU C 1 86 ? 0.967 -13.809 -0.562 1.00 39.08 84 LEU C N 1
ATOM 2276 C CA . LEU C 1 86 ? 2.337 -13.746 -0.019 1.00 38.58 84 LEU C CA 1
ATOM 2277 C C . LEU C 1 86 ? 2.530 -12.672 1.042 1.00 37.75 84 LEU C C 1
ATOM 2278 O O . LEU C 1 86 ? 3.455 -12.777 1.845 1.00 37.81 84 LEU C O 1
ATOM 2283 N N . LEU C 1 87 ? 1.692 -11.632 1.003 1.00 36.67 85 LEU C N 1
ATOM 2284 C CA . LEU C 1 87 ? 1.845 -10.443 1.825 1.00 36.24 85 LEU C CA 1
ATOM 2285 C C . LEU C 1 87 ? 0.786 -10.341 2.878 1.00 35.24 85 LEU C C 1
ATOM 2286 O O . LEU C 1 87 ? -0.413 -10.225 2.578 1.00 35.29 85 LEU C O 1
ATOM 2291 N N . GLN C 1 88 ? 1.235 -10.366 4.117 1.00 33.47 86 GLN C N 1
ATOM 2292 C CA . GLN C 1 88 ? 0.385 -10.161 5.242 1.00 33.09 86 GLN C CA 1
ATOM 2293 C C . GLN C 1 88 ? 0.160 -8.662 5.502 1.00 32.93 86 GLN C C 1
ATOM 2294 O O . GLN C 1 88 ? -0.939 -8.245 5.854 1.00 32.23 86 GLN C O 1
ATOM 2300 N N . ASN C 1 89 ? 1.215 -7.867 5.371 1.00 33.24 87 ASN C N 1
ATOM 2301 C CA . ASN C 1 89 ? 1.154 -6.452 5.729 1.00 33.35 87 ASN C CA 1
ATOM 2302 C C . ASN C 1 89 ? 2.297 -5.692 5.081 1.00 32.55 87 ASN C C 1
ATOM 2303 O O . ASN C 1 89 ? 3.384 -6.213 4.966 1.00 31.43 87 ASN C O 1
ATOM 2308 N N . VAL C 1 90 ? 2.020 -4.484 4.602 1.00 32.69 88 VAL C N 1
ATOM 2309 C CA . VAL C 1 90 ? 3.038 -3.537 4.200 1.00 33.59 88 VAL C CA 1
ATOM 2310 C C . VAL C 1 90 ? 2.764 -2.239 4.956 1.00 33.68 88 VAL C C 1
ATOM 2311 O O . VAL C 1 90 ? 1.628 -1.775 4.971 1.00 32.77 88 VAL C O 1
ATOM 2315 N N . LYS C 1 91 ? 3.809 -1.667 5.556 1.00 34.30 89 LYS C N 1
ATOM 2316 C CA . LYS C 1 91 ? 3.753 -0.352 6.186 1.00 34.56 89 LYS C CA 1
ATOM 2317 C C . LYS C 1 91 ? 4.843 0.527 5.570 1.00 33.30 89 LYS C C 1
ATOM 2318 O O . LYS C 1 91 ? 5.996 0.089 5.426 1.00 33.04 89 LYS C O 1
ATOM 2324 N N . ILE C 1 92 ? 4.483 1.742 5.189 1.00 32.06 90 ILE C N 1
ATOM 2325 C CA . ILE C 1 92 ? 5.437 2.649 4.604 1.00 32.48 90 ILE C CA 1
ATOM 2326 C C . ILE C 1 92 ? 5.497 3.894 5.446 1.00 32.71 90 ILE C C 1
ATOM 2327 O O . ILE C 1 92 ? 4.439 4.501 5.710 1.00 32.12 90 ILE C O 1
ATOM 2332 N N . ASP C 1 93 ? 6.712 4.262 5.847 1.00 31.67 91 ASP C N 1
ATOM 2333 C CA . ASP C 1 93 ? 6.972 5.517 6.538 1.00 32.50 91 ASP C CA 1
ATOM 2334 C C . ASP C 1 93 ? 7.726 6.434 5.581 1.00 30.59 91 ASP C C 1
ATOM 2335 O O . ASP C 1 93 ? 8.596 5.987 4.812 1.00 29.58 91 ASP C O 1
ATOM 2340 N N . GLN C 1 94 ? 7.371 7.708 5.638 1.00 29.34 92 GLN C N 1
ATOM 2341 C CA . GLN C 1 94 ? 7.992 8.736 4.820 1.00 29.93 92 GLN C CA 1
ATOM 2342 C C . GLN C 1 94 ? 8.683 9.721 5.746 1.00 27.94 92 GLN C C 1
ATOM 2343 O O . GLN C 1 94 ? 8.097 10.159 6.740 1.00 27.19 92 GLN C O 1
ATOM 2349 N N . LEU C 1 95 ? 9.907 10.048 5.391 1.00 27.78 93 LEU C N 1
ATOM 2350 C CA . LEU C 1 95 ? 10.767 10.838 6.276 1.00 28.04 93 LEU C CA 1
ATOM 2351 C C . LEU C 1 95 ? 11.814 11.668 5.520 1.00 27.49 93 LEU C C 1
ATOM 2352 O O . LEU C 1 95 ? 12.174 11.373 4.378 1.00 27.54 93 LEU C O 1
ATOM 2357 N N . TYR C 1 96 ? 12.268 12.731 6.190 1.00 27.61 94 TYR C N 1
ATOM 2358 C CA . TYR C 1 96 ? 13.354 13.592 5.651 1.00 27.96 94 TYR C CA 1
ATOM 2359 C C . TYR C 1 96 ? 14.544 13.671 6.631 1.00 27.55 94 TYR C C 1
ATOM 2360 O O . TYR C 1 96 ? 14.368 13.839 7.847 1.00 24.42 94 TYR C O 1
ATOM 2369 N N . ARG C 1 97 ? 15.747 13.509 6.068 1.00 28.68 95 ARG C N 1
ATOM 2370 C CA . ARG C 1 97 ? 16.972 13.524 6.831 1.00 29.05 95 ARG C CA 1
ATOM 2371 C C . ARG C 1 97 ? 17.088 14.956 7.411 1.00 28.00 95 ARG C C 1
ATOM 2372 O O . ARG C 1 97 ? 16.755 15.929 6.720 1.00 28.56 95 ARG C O 1
ATOM 2380 N N . LEU C 1 98 ? 17.482 15.055 8.665 1.00 26.31 96 LEU C N 1
ATOM 2381 C CA . LEU C 1 98 ? 17.853 16.309 9.294 1.00 27.72 96 LEU C CA 1
ATOM 2382 C C . LEU C 1 98 ? 19.392 16.464 9.244 1.00 28.71 96 LEU C C 1
ATOM 2383 O O . LEU C 1 98 ? 20.146 15.477 9.382 1.00 27.80 96 LEU C O 1
ATOM 2388 N N . ALA C 1 99 ? 19.832 17.700 9.066 1.00 30.62 97 ALA C N 1
ATOM 2389 C CA . ALA C 1 99 ? 21.256 18.079 9.175 1.00 31.76 97 ALA C CA 1
ATOM 2390 C C . ALA C 1 99 ? 21.995 17.320 10.266 1.00 33.93 97 ALA C C 1
ATOM 2391 O O . ALA C 1 99 ? 21.964 17.703 11.452 1.00 37.21 97 ALA C O 1
#

Foldseek 3Di:
DCFWKKKKKKFFWDPPQLVVLCVLLVLLAPVLCPAPQWPDDDKDADPPDSRIIMITTGSDVVSVVVSCVDPSNVVSVPPCPNGTDDIDMDIDTDDD/DLFWKKKKKKFFWDPPQLVVLVVLLVLLAVVQCVQPQWPDDDKDADPPDSRIIMITTGSDPVSVVVSCVDPSNVVSVPPCPNGTDDMDMDIDGDDD/DADFWKKKKKKFFWDPPQLVVVVVLLVQLQVVLCVQPFWPDDDKAADPPDSRIIMITTGNDVVSVVVSCVDPSNVVVVPPCVNTTPDMDMDIDGDDD

CATH classification: 3.30.70.100

Nearest PDB structures (foldseek):
  1x7v-assembly3_C  TM=9.988E-01  e=9.594E-18  Pseudomonas aeruginosa
  4zos-assembly1_C  TM=9.011E-01  e=3.451E-08  Yersinia enterocolitica subsp. enterocolitica 8081
  2omo-assembly4_E  TM=9.454E-01  e=3.680E-07  Nitrosomonas europaea
  2gff-assembly1_A  TM=9.085E-01  e=1.941E-07  Yersinia pestis
  5b0b-assembly2_D  TM=7.764E-01  e=4.754E-04  Cannabis sativa

Radius of gyration: 20.72 Å; Cα contacts (8 Å, |Δi|>4): 567; chains: 3; bounding box: 45×44×63 Å

Solvent-accessible surface area: 14862 Å² total